Protein AF-F6U8I2-F1 (afdb_monomer_lite)

Secondary structure (DSSP, 8-state):
-------S-SS-----------STTEEEEEEEETTTEEEEEEEE-TT---------------PPEEEE---GGGSHHHHHHHHHHHHHHHHHHHHHHHTTTPPPPHHHHHHHHHHHHHHHHHHHHHHHHSPPPSSHHHHHHHHHHHHHHHHHHHHHHHHIIIII---TT-THHHHHHHHHHHH-THHHHHHHHHHT-TTS-GGGSTTHHHHHHHHHHTT-HHHHHHHHTTSGGG--

pLDDT: mean 76.57, std 18.39, range [25.69, 97.44]

Foldseek 3Di:
DDDDDDDDDPPPPPVPDDDDPVDDQWDWDWDDDPDQKIKIWTDGDPPPPDDDPDDPPPDDDTDIDIDHDPPVCPDPLNVQLVVQLVVLVVVVVVVVVVPVPDDDDLVVVLVSLVSNLVSLVVSLVVLVPPDDDPDPVVVVVSVVSNVVSLVVSLVSVLCCLVPRVDDPPPCSVVVVLVSCCVSCVVLVVLVVVLCPDPVNQSVPDPCLVVSLVVCVVSVVVVVSVVSVCSDPVNVD

InterPro domains:
  IPR011502 Nucleoporin Nup85-like [PF07575] (64-235)
  IPR011502 Nucleoporin Nup85-like [PTHR13373] (61-234)

Organism: Ciona intestinalis (NCBI:txid7719)

Radius of gyration: 29.22 Å; chains: 1; bounding box: 70×52×98 Å

Structure (mmCIF, N/CA/C/O backbone):
data_AF-F6U8I2-F1
#
_entry.id   AF-F6U8I2-F1
#
loop_
_atom_site.group_PDB
_atom_site.id
_atom_site.type_symbol
_atom_site.label_atom_id
_atom_site.label_alt_id
_atom_site.label_comp_id
_atom_site.label_asym_id
_atom_site.label_entity_id
_atom_site.label_seq_id
_atom_site.pdbx_PDB_ins_code
_atom_site.Cartn_x
_atom_site.Cartn_y
_atom_site.Cartn_z
_atom_site.occupancy
_atom_site.B_iso_or_equiv
_atom_site.auth_seq_id
_atom_site.auth_comp_id
_atom_site.auth_asym_id
_atom_site.auth_atom_id
_atom_site.pdbx_PDB_model_num
ATOM 1 N N . MET A 1 1 ? 29.821 -36.394 5.111 1.00 33.38 1 MET A N 1
ATOM 2 C CA . MET A 1 1 ? 31.076 -35.887 5.694 1.00 33.38 1 MET A CA 1
ATOM 3 C C . MET A 1 1 ? 31.131 -34.416 5.316 1.00 33.38 1 MET A C 1
ATOM 5 O O . MET A 1 1 ? 31.451 -34.143 4.174 1.00 33.38 1 MET A O 1
ATOM 9 N N . PHE A 1 2 ? 30.666 -33.574 6.252 1.00 29.47 2 PHE A N 1
ATOM 10 C CA . PHE A 1 2 ? 30.841 -32.115 6.419 1.00 29.47 2 PHE A CA 1
ATOM 11 C C . PHE A 1 2 ? 30.513 -31.188 5.218 1.00 29.47 2 PHE A C 1
ATOM 13 O O . PHE A 1 2 ? 31.157 -31.290 4.183 1.00 29.47 2 PHE A O 1
ATOM 20 N N . ASN A 1 3 ? 29.401 -30.426 5.269 1.00 25.69 3 ASN A N 1
ATOM 21 C CA . ASN A 1 3 ? 29.232 -29.073 5.883 1.00 25.69 3 ASN A CA 1
ATOM 22 C C . ASN A 1 3 ? 29.925 -27.99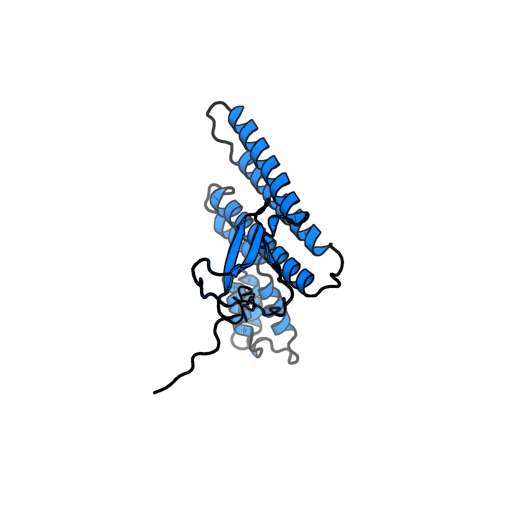2 5.017 1.00 25.69 3 ASN A C 1
ATOM 24 O O . ASN A 1 3 ? 31.088 -28.182 4.682 1.00 25.69 3 ASN A O 1
ATOM 28 N N . ASN A 1 4 ? 29.322 -26.899 4.531 1.00 29.39 4 ASN A N 1
ATOM 29 C CA . ASN A 1 4 ? 28.322 -25.922 5.021 1.00 29.39 4 ASN A CA 1
ATOM 30 C C . ASN A 1 4 ? 27.472 -25.456 3.797 1.00 29.39 4 ASN A C 1
ATOM 32 O O . ASN A 1 4 ? 28.021 -25.453 2.698 1.00 29.39 4 ASN A O 1
ATOM 36 N N . ASP A 1 5 ? 26.188 -25.076 3.790 1.00 34.56 5 ASP A N 1
ATOM 37 C CA . ASP A 1 5 ? 25.250 -24.513 4.778 1.00 34.56 5 ASP A CA 1
ATOM 38 C C . ASP A 1 5 ? 25.811 -23.321 5.559 1.00 34.56 5 ASP A C 1
ATOM 40 O O . ASP A 1 5 ? 26.120 -23.461 6.731 1.00 34.56 5 ASP A O 1
ATOM 44 N N . ASP A 1 6 ? 25.973 -22.177 4.884 1.00 37.12 6 ASP A N 1
ATOM 45 C CA . ASP A 1 6 ? 26.146 -20.846 5.498 1.00 37.12 6 ASP A CA 1
ATOM 46 C C . ASP A 1 6 ? 25.853 -19.742 4.458 1.00 37.12 6 ASP A C 1
ATOM 48 O O . ASP A 1 6 ? 26.745 -19.021 4.030 1.00 37.12 6 ASP A O 1
ATOM 52 N N . ASP A 1 7 ? 24.606 -19.636 3.986 1.00 34.72 7 ASP A N 1
ATOM 53 C CA . ASP A 1 7 ? 24.177 -18.455 3.204 1.00 34.72 7 ASP A CA 1
ATOM 54 C C . ASP A 1 7 ? 22.682 -18.128 3.380 1.00 34.72 7 ASP A C 1
ATOM 56 O O . ASP A 1 7 ? 21.999 -17.603 2.499 1.00 34.72 7 ASP A O 1
ATOM 60 N N . LEU A 1 8 ? 22.141 -18.446 4.558 1.00 31.91 8 LEU A N 1
ATOM 61 C CA . LEU A 1 8 ? 20.801 -18.038 4.962 1.00 31.91 8 LEU A CA 1
ATOM 62 C C . LEU A 1 8 ? 20.871 -17.310 6.307 1.00 31.91 8 LEU A C 1
ATOM 64 O O . LEU A 1 8 ? 21.439 -17.810 7.271 1.00 31.91 8 LEU A O 1
ATOM 68 N N . SER A 1 9 ? 20.234 -16.138 6.324 1.00 36.44 9 SER A N 1
ATOM 69 C CA . SER A 1 9 ? 19.898 -15.287 7.472 1.00 36.44 9 SER A CA 1
ATOM 70 C C . SER A 1 9 ? 21.029 -14.496 8.143 1.00 36.44 9 SER A C 1
ATOM 72 O O . SER A 1 9 ? 21.350 -14.715 9.305 1.00 36.44 9 SER A O 1
ATOM 74 N N . GLU A 1 10 ? 21.519 -13.453 7.467 1.00 35.62 10 GLU A N 1
ATOM 75 C CA . GLU A 1 10 ? 22.131 -12.284 8.133 1.00 35.62 10 GLU A CA 1
ATOM 76 C C . GLU A 1 10 ? 21.128 -11.119 8.312 1.00 35.62 10 GLU A C 1
ATOM 78 O O . GLU A 1 10 ? 21.512 -9.983 8.578 1.00 35.62 10 GLU A O 1
ATOM 83 N N . GLN A 1 11 ? 19.822 -11.393 8.168 1.00 35.31 11 GLN A N 1
ATOM 84 C CA . GLN A 1 11 ? 18.765 -10.370 8.113 1.00 35.31 11 GLN A CA 1
ATOM 85 C C . GLN A 1 11 ? 17.780 -10.390 9.296 1.00 35.31 11 GLN A C 1
ATOM 87 O O . GLN A 1 11 ? 16.929 -9.515 9.387 1.00 35.31 11 GLN A O 1
ATOM 92 N N . ASP A 1 12 ? 17.967 -11.307 10.250 1.00 34.72 12 ASP A N 1
ATOM 93 C CA . ASP A 1 12 ? 17.249 -11.353 11.534 1.00 34.72 12 ASP A CA 1
ATOM 94 C C . ASP A 1 12 ? 18.228 -11.183 12.704 1.00 34.72 12 ASP A C 1
ATOM 96 O O . ASP A 1 12 ? 18.233 -11.933 13.682 1.00 34.72 12 ASP A O 1
ATOM 100 N N . ARG A 1 13 ? 19.084 -10.157 12.638 1.00 36.62 13 ARG A N 1
ATOM 101 C CA . ARG A 1 13 ? 19.730 -9.658 13.855 1.00 36.62 13 ARG A CA 1
ATOM 102 C C . ARG A 1 13 ? 18.674 -8.945 14.696 1.00 36.62 13 ARG A C 1
ATOM 104 O O . ARG A 1 13 ? 18.613 -7.718 14.734 1.00 36.62 13 ARG A O 1
ATOM 111 N N . LEU A 1 14 ? 17.875 -9.733 15.423 1.00 39.06 14 LEU A N 1
ATOM 112 C CA . LEU A 1 14 ? 17.434 -9.329 16.753 1.00 39.06 14 LEU A CA 1
ATOM 113 C C . LEU A 1 14 ? 18.667 -8.721 17.414 1.00 39.06 14 LEU A C 1
ATOM 115 O O . LEU A 1 14 ? 19.710 -9.370 17.490 1.00 39.06 14 LEU A O 1
ATOM 119 N N . THR A 1 15 ? 18.598 -7.439 17.755 1.00 45.22 15 THR A N 1
ATOM 120 C CA . THR A 1 15 ? 19.718 -6.728 18.359 1.00 45.22 15 THR A CA 1
ATOM 121 C C . THR A 1 15 ? 19.930 -7.324 19.749 1.00 45.22 15 THR A C 1
ATOM 123 O O . THR A 1 15 ? 19.390 -6.839 20.740 1.00 45.22 15 THR A O 1
ATOM 126 N N . GLU A 1 16 ? 20.647 -8.443 19.827 1.00 46.56 16 GLU A N 1
ATOM 127 C CA . GLU A 1 16 ? 21.078 -9.036 21.080 1.00 46.56 16 GLU A CA 1
ATOM 128 C C . GLU A 1 16 ? 22.129 -8.098 21.665 1.00 46.56 16 GLU A C 1
ATOM 130 O O . GLU A 1 16 ? 23.309 -8.119 21.317 1.00 46.56 16 GLU A O 1
ATOM 135 N N . MET A 1 17 ? 21.668 -7.193 22.525 1.00 50.75 17 MET A N 1
ATOM 136 C CA . MET A 1 17 ? 22.556 -6.395 23.348 1.00 50.75 17 MET A CA 1
ATOM 137 C C . MET A 1 17 ? 23.097 -7.302 24.453 1.00 50.75 17 MET A C 1
ATOM 139 O O . MET A 1 17 ? 22.403 -7.597 25.428 1.00 50.75 17 MET A O 1
ATOM 143 N N . PHE A 1 18 ? 24.342 -7.746 24.299 1.00 52.69 18 PHE A N 1
ATOM 144 C CA . PHE A 1 18 ? 25.062 -8.438 25.361 1.00 52.69 18 PHE A CA 1
ATOM 145 C C . PHE A 1 18 ? 25.360 -7.440 26.483 1.00 52.69 18 PHE A C 1
ATOM 147 O O . PHE A 1 18 ? 26.156 -6.516 26.322 1.00 52.69 18 PHE A O 1
ATOM 154 N N . VAL A 1 19 ? 24.692 -7.612 27.623 1.00 57.56 19 VAL A N 1
ATOM 155 C CA . VAL A 1 19 ? 25.048 -6.914 28.860 1.00 57.56 19 VAL A CA 1
ATOM 156 C C . VAL A 1 19 ? 26.238 -7.657 29.454 1.00 57.56 19 VAL A C 1
ATOM 158 O O . VAL A 1 19 ? 26.102 -8.818 29.838 1.00 57.56 19 VAL A O 1
ATOM 161 N N . ASP A 1 20 ? 27.404 -7.013 29.500 1.00 52.38 20 ASP A N 1
ATOM 162 C CA . ASP A 1 20 ? 28.583 -7.599 30.134 1.00 52.38 20 ASP A CA 1
ATOM 163 C C . ASP A 1 20 ? 28.347 -7.719 31.648 1.00 52.38 20 ASP A C 1
ATOM 165 O O . ASP A 1 20 ? 28.248 -6.723 32.366 1.00 52.38 20 ASP A O 1
ATOM 169 N N . VAL A 1 21 ? 28.221 -8.956 32.131 1.00 56.81 21 VAL A N 1
ATOM 170 C CA . VAL A 1 21 ? 28.145 -9.286 33.559 1.00 56.81 21 VAL A CA 1
ATOM 171 C C . VAL A 1 21 ? 29.499 -9.867 33.964 1.00 56.81 21 VAL A C 1
ATOM 173 O O . VAL A 1 21 ? 29.623 -11.036 34.316 1.00 56.81 21 VAL A O 1
ATOM 176 N N . SER A 1 22 ? 30.550 -9.053 33.875 1.00 53.91 22 SER A N 1
ATOM 177 C CA . SER A 1 22 ? 31.943 -9.471 34.088 1.00 53.91 22 SER A CA 1
ATOM 178 C C . SER A 1 22 ? 32.311 -9.755 35.557 1.00 53.91 22 SER A C 1
ATOM 180 O O . SER A 1 22 ? 33.463 -10.070 35.864 1.00 53.91 22 SER A O 1
ATOM 182 N N . HIS A 1 23 ? 31.344 -9.722 36.481 1.00 54.38 23 HIS A N 1
ATOM 183 C CA . HIS A 1 23 ? 31.556 -10.009 37.900 1.00 54.38 23 HIS A CA 1
ATOM 184 C C . HIS A 1 23 ? 30.929 -11.347 38.324 1.00 54.38 23 HIS A C 1
ATOM 186 O O . HIS A 1 23 ? 29.715 -11.548 38.272 1.00 54.38 23 HIS A O 1
ATOM 192 N N . VAL A 1 24 ? 31.785 -12.257 38.804 1.00 49.25 24 VAL A N 1
ATOM 193 C CA . VAL A 1 24 ? 31.393 -13.511 39.465 1.00 49.25 24 VAL A CA 1
ATOM 194 C C . VAL A 1 24 ? 30.488 -13.176 40.659 1.00 49.25 24 VAL A C 1
ATOM 196 O O . VAL A 1 24 ? 30.910 -12.466 41.566 1.00 49.25 24 VAL A O 1
ATOM 199 N N . GLY A 1 25 ? 29.246 -13.674 40.656 1.00 56.78 25 GLY A N 1
ATOM 200 C CA . GLY A 1 25 ? 28.264 -13.445 41.731 1.00 56.78 25 GLY A CA 1
ATOM 201 C C . GLY A 1 25 ? 27.161 -12.422 41.425 1.00 56.78 25 GLY A C 1
ATOM 202 O O . GLY A 1 25 ? 26.303 -12.186 42.279 1.00 56.78 25 GLY A O 1
ATOM 203 N N . CYS A 1 26 ? 27.135 -11.841 40.221 1.00 65.19 26 CYS A N 1
ATOM 204 C CA . CYS A 1 26 ? 26.051 -10.965 39.776 1.00 65.19 26 CYS A CA 1
ATOM 205 C C . CYS A 1 26 ? 25.010 -11.726 38.936 1.00 65.19 26 CYS A C 1
ATOM 207 O O . CYS A 1 26 ? 25.352 -12.490 38.037 1.00 65.19 26 CYS A O 1
ATOM 209 N N . CYS A 1 27 ? 23.728 -11.494 39.214 1.00 72.38 27 CYS A N 1
ATOM 210 C CA . CYS A 1 27 ? 22.604 -11.892 38.372 1.00 72.38 27 CYS A CA 1
ATOM 211 C C . CYS A 1 27 ? 22.046 -10.682 37.617 1.00 72.38 27 CYS A C 1
ATOM 213 O O . CYS A 1 27 ? 22.141 -9.540 38.071 1.00 72.38 27 CYS A O 1
ATOM 215 N N . LEU A 1 28 ? 21.452 -10.938 36.454 1.00 80.00 28 LEU A N 1
ATOM 216 C CA . LEU A 1 28 ? 20.718 -9.925 35.709 1.00 80.00 28 LEU A CA 1
ATOM 217 C C . LEU A 1 28 ? 19.335 -9.759 36.347 1.00 80.00 28 LEU A C 1
ATOM 219 O O . LEU A 1 28 ? 18.546 -10.703 36.372 1.00 80.00 28 LEU A O 1
ATOM 223 N N . MET A 1 29 ? 19.032 -8.570 36.859 1.00 80.75 29 MET A N 1
ATOM 224 C CA . MET A 1 29 ? 17.694 -8.221 37.322 1.00 80.75 29 MET A CA 1
ATOM 225 C C . MET A 1 29 ? 17.025 -7.275 36.337 1.00 80.75 29 MET A C 1
ATOM 227 O O . MET A 1 29 ? 17.672 -6.461 35.677 1.00 80.75 29 MET A O 1
ATOM 231 N N . ALA A 1 30 ? 15.702 -7.379 36.256 1.00 84.94 30 ALA A N 1
ATOM 232 C CA . ALA A 1 30 ? 14.904 -6.512 35.416 1.00 84.94 30 ALA A CA 1
ATOM 233 C C . ALA A 1 30 ? 13.685 -5.987 36.173 1.00 84.94 30 ALA A C 1
ATOM 235 O O . ALA A 1 30 ? 13.057 -6.703 36.955 1.00 84.94 30 ALA A O 1
ATOM 236 N N . LYS A 1 31 ? 13.331 -4.727 35.920 1.00 86.06 31 LYS A N 1
ATOM 237 C CA . LYS A 1 31 ? 12.138 -4.091 36.476 1.00 86.06 31 LYS A CA 1
ATOM 238 C C . LYS A 1 31 ? 11.380 -3.349 35.387 1.00 86.06 31 LYS A C 1
ATOM 240 O O . LYS A 1 31 ? 11.936 -2.506 34.686 1.00 86.06 31 LYS A O 1
ATOM 245 N N . TRP A 1 32 ? 10.085 -3.630 35.287 1.00 83.19 32 TRP A N 1
ATOM 246 C CA . TRP A 1 32 ? 9.189 -2.877 34.417 1.00 83.19 32 TRP A CA 1
ATOM 247 C C . TRP A 1 32 ? 9.124 -1.412 34.849 1.00 83.19 32 TRP A C 1
ATOM 249 O O . TRP A 1 32 ? 8.925 -1.100 36.028 1.00 83.19 32 TRP A O 1
ATOM 259 N N . ARG A 1 33 ? 9.264 -0.512 33.877 1.00 76.94 33 ARG A N 1
ATOM 260 C CA . ARG A 1 33 ? 8.952 0.909 34.024 1.00 76.94 33 ARG A CA 1
ATOM 261 C C . ARG A 1 33 ? 7.641 1.237 33.317 1.00 76.94 33 ARG A C 1
ATOM 263 O O . ARG A 1 33 ? 7.063 0.439 32.583 1.00 76.94 33 ARG A O 1
ATOM 270 N N . THR A 1 34 ? 7.170 2.452 33.552 1.00 73.12 34 THR A N 1
ATOM 271 C CA . THR A 1 34 ? 6.050 3.042 32.823 1.00 73.12 34 THR A CA 1
ATOM 272 C C . THR A 1 34 ? 6.354 3.113 31.322 1.00 73.12 34 THR A C 1
ATOM 274 O O . THR A 1 34 ? 7.398 3.638 30.946 1.00 73.12 34 THR A O 1
ATOM 277 N N . GLY A 1 35 ? 5.424 2.652 30.477 1.00 66.31 35 GLY A N 1
ATOM 278 C CA . GLY A 1 35 ? 5.464 2.881 29.026 1.00 66.31 35 GLY A CA 1
ATOM 279 C C . GLY A 1 35 ? 6.276 1.870 28.215 1.00 66.31 35 GLY A C 1
ATOM 280 O O . GLY A 1 35 ? 7.152 2.285 27.471 1.00 66.31 35 GLY A O 1
ATOM 281 N N . CYS A 1 36 ? 5.978 0.568 28.326 1.00 67.94 36 CYS A N 1
ATOM 282 C CA . CYS A 1 36 ? 6.637 -0.506 27.554 1.00 67.94 36 CYS A CA 1
ATOM 283 C C . CYS A 1 36 ? 8.177 -0.457 27.635 1.00 67.94 36 CYS A C 1
ATOM 285 O O . CYS A 1 36 ? 8.875 -0.686 26.649 1.00 67.94 36 CYS A O 1
ATOM 287 N N . GLN A 1 37 ? 8.704 -0.143 28.820 1.00 78.31 37 GLN A N 1
ATOM 288 C CA . GLN A 1 37 ? 10.138 -0.063 29.095 1.00 78.31 37 GLN A CA 1
ATOM 289 C C . GLN A 1 37 ? 10.515 -1.086 30.162 1.00 78.31 37 GLN A C 1
ATOM 291 O O . GLN A 1 37 ? 9.807 -1.252 31.162 1.00 78.31 37 GLN A O 1
ATOM 296 N N . LEU A 1 38 ? 11.641 -1.754 29.953 1.00 85.00 38 LEU A N 1
ATOM 297 C CA . LEU A 1 38 ? 12.230 -2.715 30.865 1.00 85.00 38 LEU A CA 1
ATOM 298 C C . LEU A 1 38 ? 13.617 -2.214 31.261 1.00 85.00 38 LEU A C 1
ATOM 300 O O . LEU A 1 38 ? 14.520 -2.103 30.442 1.00 85.00 38 LEU A O 1
ATOM 304 N N . MET A 1 39 ? 13.790 -1.905 32.537 1.00 83.88 39 MET A N 1
ATOM 305 C CA . MET A 1 39 ? 15.088 -1.527 33.074 1.00 83.88 39 MET A CA 1
ATOM 306 C C . MET A 1 39 ? 15.844 -2.793 33.456 1.00 83.88 39 MET A C 1
ATOM 308 O O . MET A 1 39 ? 15.308 -3.597 34.216 1.00 83.88 39 MET A O 1
ATOM 312 N N . VAL A 1 40 ? 17.067 -2.952 32.961 1.00 85.69 40 VAL A N 1
ATOM 313 C CA . VAL A 1 40 ? 17.927 -4.112 33.211 1.00 85.69 40 VAL A CA 1
ATOM 314 C C . VAL A 1 40 ? 19.190 -3.648 33.935 1.00 85.69 40 VAL A C 1
ATOM 316 O O . VAL A 1 40 ? 19.822 -2.674 33.524 1.00 85.69 40 VAL A O 1
ATOM 319 N N . TYR A 1 41 ? 19.535 -4.312 35.037 1.00 81.12 41 TYR A N 1
ATOM 320 C CA . TYR A 1 41 ? 20.685 -3.963 35.872 1.00 81.12 41 TYR A CA 1
ATOM 321 C C . TYR A 1 41 ? 21.320 -5.208 36.511 1.00 81.12 41 TYR A C 1
ATOM 323 O O . TYR A 1 41 ? 20.616 -6.180 36.801 1.00 81.12 41 TYR A O 1
ATOM 331 N N . PRO A 1 42 ? 22.640 -5.200 36.759 1.00 77.88 42 PRO A N 1
ATOM 332 C CA . PRO A 1 42 ? 23.291 -6.251 37.528 1.00 77.88 42 PRO A CA 1
ATOM 333 C C . PRO A 1 42 ? 22.940 -6.117 39.018 1.00 77.88 42 PRO A C 1
ATOM 335 O O . PRO A 1 42 ? 22.974 -5.020 39.577 1.00 77.88 42 PRO A O 1
ATOM 338 N N . ALA A 1 43 ? 22.623 -7.228 39.677 1.00 72.25 43 ALA A N 1
ATOM 339 C CA . ALA A 1 43 ? 22.392 -7.293 41.118 1.00 72.25 43 ALA A CA 1
ATOM 340 C C . ALA A 1 43 ? 23.147 -8.473 41.738 1.00 72.25 43 ALA A C 1
ATOM 342 O O . ALA A 1 43 ? 23.313 -9.513 41.104 1.00 72.25 43 ALA A O 1
ATOM 343 N N . ALA A 1 44 ? 23.601 -8.330 42.982 1.00 66.94 44 ALA A N 1
ATOM 344 C CA . ALA A 1 44 ? 24.213 -9.437 43.710 1.00 66.94 44 ALA A CA 1
ATOM 345 C C . ALA A 1 44 ? 23.181 -10.550 43.964 1.00 66.94 44 ALA A C 1
ATOM 347 O O . ALA A 1 44 ? 22.013 -10.272 44.240 1.00 66.94 44 ALA A O 1
ATOM 348 N N . ILE A 1 45 ? 23.605 -11.809 43.849 1.00 62.12 45 ILE A N 1
ATOM 349 C CA . ILE A 1 45 ? 22.764 -12.959 44.195 1.00 62.12 45 ILE A CA 1
ATOM 350 C C . ILE A 1 45 ? 22.658 -13.027 45.724 1.00 62.12 45 ILE A C 1
ATOM 352 O O . ILE A 1 45 ? 23.637 -13.351 46.400 1.00 62.12 45 ILE A O 1
ATOM 356 N N . ASP A 1 46 ? 21.473 -12.741 46.269 1.00 55.94 46 ASP A N 1
ATOM 357 C CA . ASP A 1 46 ? 21.175 -12.950 47.690 1.00 55.94 46 ASP A CA 1
ATOM 358 C C . ASP A 1 46 ? 21.267 -14.451 48.007 1.00 55.94 46 ASP A C 1
ATOM 360 O O . ASP A 1 46 ? 20.373 -15.238 47.693 1.00 55.94 46 ASP A O 1
ATOM 364 N N . GLY A 1 47 ? 22.401 -14.855 48.583 1.00 51.28 47 GLY A N 1
ATOM 365 C CA . GLY A 1 47 ? 22.705 -16.251 48.903 1.00 51.28 47 GLY A CA 1
ATOM 366 C C . GLY A 1 47 ? 24.193 -16.578 49.053 1.00 51.28 47 GLY A C 1
ATOM 367 O O . GLY A 1 47 ? 24.513 -17.601 49.650 1.00 51.28 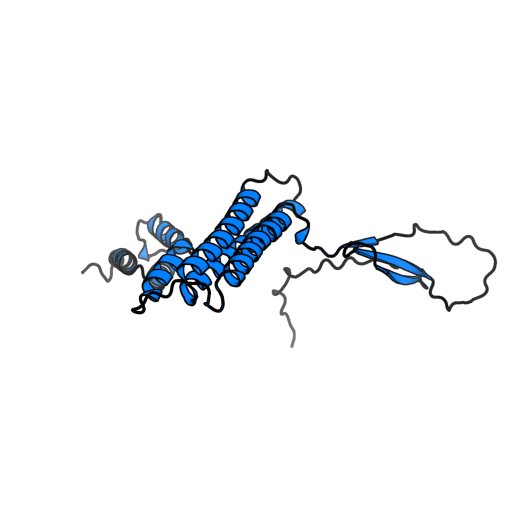47 GLY A O 1
ATOM 368 N N . VAL A 1 48 ? 25.112 -15.717 48.596 1.00 48.56 48 VAL A N 1
ATOM 369 C CA . VAL A 1 48 ? 26.548 -15.845 48.917 1.00 48.56 48 VAL A CA 1
ATOM 370 C C . VAL A 1 48 ? 26.853 -15.010 50.160 1.00 48.56 48 VAL A C 1
ATOM 372 O O . VAL A 1 48 ? 27.452 -13.940 50.103 1.00 48.56 48 VAL A O 1
ATOM 375 N N . THR A 1 49 ? 26.397 -15.490 51.316 1.00 44.31 49 THR A N 1
ATOM 376 C CA . THR A 1 49 ? 26.993 -15.100 52.595 1.00 44.31 49 THR A CA 1
ATOM 377 C C . THR A 1 49 ? 28.297 -15.866 52.753 1.00 44.31 49 THR A C 1
ATOM 379 O O . THR A 1 49 ? 28.319 -16.890 53.428 1.00 44.31 49 THR A O 1
ATOM 382 N N . ASP A 1 50 ? 29.376 -15.371 52.155 1.00 39.16 50 ASP A N 1
ATOM 383 C CA . ASP A 1 50 ? 30.698 -15.652 52.699 1.00 39.16 50 ASP A CA 1
ATOM 384 C C . ASP A 1 50 ? 31.206 -14.390 53.382 1.00 39.16 50 ASP A C 1
ATOM 386 O O . ASP A 1 50 ? 31.454 -13.342 52.789 1.00 39.16 50 ASP A O 1
ATOM 390 N N . THR A 1 51 ? 31.291 -14.514 54.700 1.00 44.47 51 THR A N 1
ATOM 391 C CA . THR A 1 51 ? 31.991 -13.622 55.607 1.00 44.47 51 THR A CA 1
ATOM 392 C C . THR A 1 51 ? 33.396 -13.329 55.092 1.00 44.47 51 THR A C 1
ATOM 394 O O . THR A 1 51 ? 34.307 -14.123 55.313 1.00 44.47 51 THR A O 1
ATOM 397 N N . VAL A 1 52 ? 33.603 -12.163 54.486 1.00 40.12 52 VAL A N 1
ATOM 398 C CA . VAL A 1 52 ? 34.926 -11.540 54.405 1.00 40.12 52 VAL A CA 1
ATOM 399 C C . VAL A 1 52 ? 34.789 -10.070 54.778 1.00 40.12 52 VAL A C 1
ATOM 401 O O . VAL A 1 52 ? 34.193 -9.257 54.076 1.00 40.12 52 VAL A O 1
ATOM 404 N N . GLN A 1 53 ? 35.321 -9.762 55.957 1.00 39.50 53 GLN A N 1
ATOM 405 C CA . GLN A 1 53 ? 35.600 -8.414 56.424 1.00 39.50 53 GLN A CA 1
ATOM 406 C C . GLN A 1 53 ? 36.604 -7.733 55.487 1.00 39.50 53 GLN A C 1
ATOM 408 O O . GLN A 1 53 ? 37.588 -8.346 55.092 1.00 39.50 53 GLN A O 1
ATOM 413 N N . GLY A 1 54 ? 36.402 -6.436 55.252 1.00 40.00 54 GLY A N 1
ATOM 414 C CA . GLY A 1 54 ? 37.486 -5.496 54.968 1.00 40.00 54 GLY A CA 1
ATOM 415 C C . GLY A 1 54 ? 38.190 -5.672 53.625 1.00 40.00 54 GLY A C 1
ATOM 416 O O . GLY A 1 54 ? 39.312 -6.160 53.560 1.00 40.00 54 GLY A O 1
ATOM 417 N N . GLY A 1 55 ? 37.577 -5.158 52.567 1.00 32.50 55 GLY A N 1
ATOM 418 C CA . GLY A 1 55 ? 38.263 -4.842 51.322 1.00 32.50 55 GLY A CA 1
ATOM 419 C C . GLY A 1 55 ? 37.370 -3.927 50.509 1.00 32.50 55 GLY A C 1
ATOM 420 O O . GLY A 1 55 ? 36.232 -4.289 50.231 1.00 32.50 55 GLY A O 1
ATOM 421 N N . GLU A 1 56 ? 37.850 -2.729 50.186 1.00 42.12 56 GLU A N 1
ATOM 422 C CA . GLU A 1 56 ? 37.213 -1.832 49.224 1.00 42.12 56 GLU A CA 1
ATOM 423 C C . GLU A 1 56 ? 37.066 -2.593 47.901 1.00 42.12 56 GLU A C 1
ATOM 425 O O . GLU A 1 56 ? 38.002 -2.697 47.108 1.00 42.12 56 GLU A O 1
ATOM 430 N N . SER A 1 57 ? 35.901 -3.205 47.682 1.00 44.78 57 SER A N 1
ATOM 431 C CA . SER A 1 57 ? 35.554 -3.769 46.390 1.00 44.78 57 SER A CA 1
ATOM 432 C C . SER A 1 57 ? 35.471 -2.589 45.437 1.00 44.78 57 SER A C 1
ATOM 434 O O . SER A 1 57 ? 34.539 -1.791 45.543 1.00 44.78 57 SER A O 1
ATOM 436 N N . ASN A 1 58 ? 36.484 -2.457 44.578 1.00 42.97 58 ASN A N 1
ATOM 437 C CA . ASN A 1 58 ? 36.536 -1.540 43.445 1.00 42.97 58 ASN A CA 1
ATOM 438 C C . ASN A 1 58 ? 35.170 -1.544 42.748 1.00 42.97 58 ASN A C 1
ATOM 440 O O . ASN A 1 58 ? 34.857 -2.443 41.967 1.00 42.97 58 ASN A O 1
ATOM 444 N N . GLY A 1 59 ? 34.333 -0.571 43.109 1.00 48.75 59 GLY A N 1
ATOM 445 C CA . GLY A 1 59 ? 32.981 -0.424 42.605 1.00 48.75 59 GLY A CA 1
ATOM 446 C C . GLY A 1 59 ? 33.072 0.078 41.182 1.00 48.75 59 GLY A C 1
ATOM 447 O O . GLY A 1 59 ? 33.076 1.286 40.949 1.00 48.75 59 GLY A O 1
ATOM 448 N N . GLY A 1 60 ? 33.197 -0.854 40.238 1.00 53.53 60 GLY A N 1
ATOM 449 C CA . GLY A 1 60 ? 32.994 -0.555 38.832 1.00 53.53 60 GLY A CA 1
ATOM 450 C C . GLY A 1 60 ? 31.634 0.131 38.640 1.00 53.53 60 GLY A C 1
ATOM 451 O O . GLY A 1 60 ? 30.713 -0.081 39.437 1.00 53.53 60 GLY A O 1
ATOM 452 N N . PRO A 1 61 ? 31.493 0.998 37.628 1.00 58.16 61 PRO A N 1
ATOM 453 C CA . PRO A 1 61 ? 30.235 1.686 37.370 1.00 58.16 61 PRO A CA 1
ATOM 454 C C . PRO A 1 61 ? 29.089 0.676 37.205 1.00 58.16 61 PRO A C 1
ATOM 456 O O . PRO A 1 61 ? 29.163 -0.237 36.388 1.00 58.16 61 PRO A O 1
ATOM 459 N N . ILE A 1 62 ? 28.015 0.846 37.982 1.00 66.56 62 ILE A N 1
ATOM 460 C CA . ILE A 1 62 ? 26.773 0.089 37.790 1.00 66.56 62 ILE A CA 1
ATOM 461 C C . ILE A 1 62 ? 26.127 0.613 36.507 1.00 66.56 62 ILE A C 1
ATOM 463 O O . ILE A 1 62 ? 25.598 1.727 36.480 1.00 66.56 62 ILE A O 1
ATOM 467 N N . TYR A 1 63 ? 26.183 -0.181 35.440 1.00 69.56 63 TYR A N 1
ATOM 468 C CA . TYR A 1 63 ? 25.524 0.150 34.183 1.00 69.56 63 TYR A CA 1
ATOM 469 C C . TYR A 1 63 ? 24.028 -0.139 34.283 1.00 69.56 63 TYR A C 1
ATOM 471 O O . TYR A 1 63 ? 23.597 -1.255 34.577 1.00 69.56 63 TYR A O 1
ATOM 479 N N . LEU A 1 64 ? 23.236 0.905 34.055 1.00 76.38 64 LEU A N 1
ATOM 480 C CA . LEU A 1 64 ? 21.789 0.828 33.986 1.00 76.38 64 LEU A CA 1
ATOM 481 C C . LEU A 1 64 ? 21.367 0.833 32.522 1.00 76.38 64 LEU A C 1
ATOM 483 O O . LEU A 1 64 ? 21.574 1.828 31.828 1.00 76.38 64 LEU A O 1
ATOM 487 N N . HIS A 1 65 ? 20.746 -0.251 32.070 1.00 78.06 65 HIS A N 1
ATOM 488 C CA . HIS A 1 65 ? 20.264 -0.358 30.701 1.00 78.06 65 HIS A CA 1
ATOM 489 C C . HIS A 1 65 ? 18.754 -0.125 30.652 1.00 78.06 65 HIS A C 1
ATOM 491 O O . HIS A 1 65 ? 17.986 -0.776 31.362 1.00 78.06 65 HIS A O 1
ATOM 497 N N . ASP A 1 66 ? 18.323 0.816 29.812 1.00 76.25 66 ASP A N 1
ATOM 498 C CA . ASP A 1 66 ? 16.909 1.047 29.517 1.00 76.25 66 ASP A CA 1
ATOM 499 C C . ASP A 1 66 ? 16.557 0.312 28.221 1.00 76.25 66 ASP A C 1
ATOM 501 O O . ASP A 1 66 ? 16.886 0.766 27.125 1.00 76.25 66 ASP A O 1
ATOM 505 N N . VAL A 1 67 ? 15.932 -0.857 28.350 1.00 79.00 67 VAL A N 1
ATOM 506 C CA . VAL A 1 67 ? 15.479 -1.659 27.215 1.00 79.00 67 VAL A CA 1
ATOM 507 C C . VAL A 1 67 ? 14.076 -1.204 26.855 1.00 79.00 67 VAL A C 1
ATOM 509 O O . VAL A 1 67 ? 13.115 -1.397 27.602 1.00 79.00 67 VAL A O 1
ATOM 512 N N . LYS A 1 68 ? 13.944 -0.590 25.685 1.00 71.88 68 LYS A N 1
ATOM 513 C CA . LYS A 1 68 ? 12.648 -0.187 25.146 1.00 71.88 68 LYS A CA 1
ATOM 514 C C . LYS A 1 68 ? 12.245 -1.197 24.096 1.00 71.88 68 LYS A C 1
ATOM 516 O O . LYS A 1 68 ? 13.044 -1.527 23.224 1.00 71.88 68 LYS A O 1
ATOM 521 N N . TRP A 1 69 ? 11.000 -1.659 24.158 1.00 70.31 69 TRP A N 1
ATOM 522 C CA . TRP A 1 69 ? 10.427 -2.317 22.994 1.00 70.31 69 TRP A CA 1
ATOM 523 C C . TRP A 1 69 ? 10.492 -1.311 21.850 1.00 70.31 69 TRP A C 1
ATOM 525 O O . TRP A 1 69 ? 9.998 -0.190 22.004 1.00 70.31 69 TRP A O 1
ATOM 535 N N . ASN A 1 70 ? 11.132 -1.683 20.741 1.00 64.12 70 ASN A N 1
ATOM 536 C CA . ASN A 1 70 ? 11.127 -0.864 19.536 1.00 64.12 70 ASN A CA 1
ATOM 537 C C . ASN A 1 70 ? 9.723 -0.935 18.918 1.00 64.12 70 ASN A C 1
ATOM 539 O O . ASN A 1 70 ? 9.454 -1.656 17.963 1.00 64.12 70 ASN A O 1
ATOM 543 N N . LEU A 1 71 ? 8.778 -0.271 19.580 1.00 59.09 71 LEU A N 1
ATOM 544 C CA . LEU A 1 71 ? 7.423 -0.081 19.114 1.00 59.09 71 LEU A CA 1
ATOM 545 C C . LEU A 1 71 ? 7.467 1.158 18.233 1.00 59.09 71 LEU A C 1
ATOM 547 O O . LEU A 1 71 ? 7.365 2.290 18.707 1.00 59.09 71 LEU A O 1
ATOM 551 N N . ASP A 1 72 ? 7.566 0.916 16.935 1.00 61.50 72 ASP A N 1
ATOM 552 C CA . ASP A 1 72 ? 7.469 1.897 15.848 1.00 61.50 72 ASP A CA 1
ATOM 553 C C . ASP A 1 72 ? 6.176 2.763 15.901 1.00 61.50 72 ASP A C 1
ATOM 555 O O . ASP A 1 72 ? 5.971 3.732 15.174 1.00 61.50 72 ASP A O 1
ATOM 559 N N . MET A 1 73 ? 5.272 2.477 16.841 1.00 61.88 73 MET A N 1
ATOM 560 C CA . MET A 1 73 ? 4.083 3.280 17.129 1.00 61.88 73 MET A CA 1
ATOM 561 C C . MET A 1 73 ? 4.365 4.656 17.750 1.00 61.88 73 MET A C 1
ATOM 563 O O . MET A 1 73 ? 3.431 5.439 17.923 1.00 61.88 73 MET A O 1
ATOM 567 N N . HIS A 1 74 ? 5.610 4.984 18.101 1.00 66.25 74 HIS A N 1
ATOM 568 C CA . HIS A 1 74 ? 5.942 6.283 18.696 1.00 66.25 74 HIS A CA 1
ATOM 569 C C . HIS A 1 74 ? 6.309 7.371 17.680 1.00 66.25 74 HIS A C 1
ATOM 571 O O . HIS A 1 74 ? 6.335 8.555 18.048 1.00 66.25 74 HIS A O 1
ATOM 577 N N . THR A 1 75 ? 6.512 7.025 16.405 1.00 81.62 75 THR A N 1
ATOM 578 C CA . THR A 1 75 ? 6.757 8.036 15.371 1.00 81.62 75 THR A CA 1
ATOM 579 C C . THR A 1 75 ? 5.510 8.907 15.163 1.00 81.62 75 THR A C 1
ATOM 581 O O . THR A 1 75 ? 4.375 8.475 15.410 1.00 81.62 75 THR A O 1
ATOM 584 N N . PRO A 1 76 ? 5.674 10.187 14.781 1.00 86.81 76 PRO A N 1
ATOM 585 C CA . PRO A 1 76 ? 4.533 11.060 14.511 1.00 86.81 76 PRO A CA 1
ATOM 586 C C . PRO A 1 76 ? 3.628 10.492 13.408 1.00 86.81 76 PRO A C 1
ATOM 588 O O . PRO A 1 76 ? 2.406 10.555 13.544 1.00 86.81 76 PRO A O 1
ATOM 591 N N . VAL A 1 77 ? 4.213 9.865 12.381 1.00 90.31 77 VAL A N 1
ATOM 592 C CA . VAL A 1 77 ? 3.466 9.286 11.259 1.00 90.31 77 VAL A CA 1
ATOM 593 C C . VAL A 1 77 ? 2.666 8.055 11.691 1.00 90.31 77 VAL A C 1
ATOM 595 O O . VAL A 1 77 ? 1.475 7.984 11.394 1.00 90.31 77 VAL A O 1
ATOM 598 N N . SER A 1 78 ? 3.256 7.128 12.456 1.00 88.75 78 SER A N 1
ATOM 599 C CA . SER A 1 78 ? 2.536 5.957 12.981 1.00 88.75 78 SER A CA 1
ATOM 600 C C . SER A 1 78 ? 1.382 6.359 13.901 1.00 88.75 78 SER A C 1
ATOM 602 O O . SER A 1 78 ? 0.278 5.822 13.797 1.00 88.75 78 SER A O 1
ATOM 604 N N . ARG A 1 79 ? 1.580 7.369 14.761 1.00 90.81 79 ARG A N 1
ATOM 605 C CA . ARG A 1 79 ? 0.498 7.905 15.607 1.00 90.81 79 ARG A CA 1
ATOM 606 C C . ARG A 1 79 ? -0.617 8.540 14.786 1.00 90.81 79 ARG A C 1
ATOM 608 O O . ARG A 1 79 ? -1.788 8.326 15.093 1.00 90.81 79 ARG A O 1
ATOM 615 N N . LYS A 1 80 ? -0.268 9.310 13.753 1.00 92.88 80 LYS A N 1
ATOM 616 C CA . LYS A 1 80 ? -1.240 9.901 12.829 1.00 92.88 80 LYS A CA 1
ATOM 617 C C . LYS A 1 80 ? -2.057 8.817 12.132 1.00 92.88 80 LYS A C 1
ATOM 619 O O . LYS A 1 80 ? -3.282 8.887 12.179 1.00 92.88 80 LYS A O 1
ATOM 624 N N . LEU A 1 81 ? -1.402 7.787 11.590 1.00 94.38 81 LEU A N 1
ATOM 625 C CA . LEU A 1 81 ? -2.064 6.650 10.947 1.00 94.38 81 LEU A CA 1
ATOM 626 C C . LEU A 1 81 ? -3.098 6.008 11.877 1.00 94.38 81 LEU A C 1
ATOM 628 O O . LEU A 1 81 ? -4.249 5.834 11.479 1.00 94.38 81 LEU A O 1
ATOM 632 N N . VAL A 1 82 ? -2.711 5.689 13.117 1.00 93.75 82 VAL A N 1
ATOM 633 C CA . VAL A 1 82 ? -3.608 5.069 14.107 1.00 93.75 82 VAL A CA 1
ATOM 634 C C . VAL A 1 82 ? -4.774 5.989 14.453 1.00 93.75 82 VAL A C 1
ATOM 636 O O . VAL A 1 82 ? -5.922 5.549 14.434 1.00 93.75 82 VAL A O 1
ATOM 639 N N . ASN A 1 83 ? -4.499 7.262 14.737 1.00 94.75 83 ASN A N 1
ATOM 640 C CA . ASN A 1 83 ? -5.526 8.220 15.133 1.00 94.75 83 ASN A CA 1
ATOM 641 C C . ASN A 1 83 ? -6.532 8.468 14.004 1.00 94.75 83 ASN A C 1
ATOM 643 O O . ASN A 1 83 ? -7.735 8.378 14.231 1.00 94.75 83 ASN A O 1
ATOM 647 N N . GLU A 1 84 ? -6.070 8.730 12.781 1.00 96.69 84 GLU A N 1
ATOM 648 C CA . GLU A 1 84 ? -6.961 8.945 11.637 1.00 96.69 84 GLU A CA 1
ATOM 649 C C . GLU A 1 84 ? -7.748 7.670 11.297 1.00 96.69 84 GLU A C 1
ATOM 651 O O . GLU A 1 84 ? -8.959 7.730 11.080 1.00 96.69 84 GLU A O 1
ATOM 656 N N . SER A 1 85 ? -7.107 6.498 11.349 1.00 95.62 85 SER A N 1
ATOM 657 C CA . SER A 1 85 ? -7.772 5.202 11.145 1.00 95.62 85 SER A CA 1
ATOM 658 C C . SER A 1 85 ? -8.849 4.928 12.199 1.00 95.62 85 SER A C 1
ATOM 660 O O . SER A 1 85 ? -9.928 4.415 11.884 1.00 95.62 85 SER A O 1
ATOM 662 N N . TYR A 1 86 ? -8.583 5.297 13.453 1.00 96.12 86 TYR A N 1
ATOM 663 C CA . TYR A 1 86 ? -9.555 5.218 14.535 1.00 96.12 86 TYR A CA 1
ATOM 664 C C . TYR A 1 86 ? -10.756 6.136 14.281 1.00 96.12 86 TYR A C 1
ATOM 666 O O . TYR A 1 86 ? -11.892 5.711 14.477 1.00 96.12 86 TYR A O 1
ATOM 674 N N . LEU A 1 87 ? -10.541 7.358 13.784 1.00 96.75 87 LEU A N 1
ATOM 675 C CA . LEU A 1 87 ? -11.640 8.273 13.455 1.00 96.75 87 LEU A CA 1
ATOM 676 C C . LEU A 1 87 ? -12.537 7.720 12.339 1.00 96.75 87 LEU A C 1
ATOM 678 O O . LEU A 1 87 ? -13.762 7.818 12.429 1.00 96.75 87 LEU A O 1
ATOM 682 N N . VAL A 1 88 ? -11.951 7.082 11.319 1.00 96.56 88 VAL A N 1
ATOM 683 C CA . VAL A 1 88 ? -12.720 6.386 10.273 1.00 96.56 88 VAL A CA 1
ATOM 684 C C . VAL A 1 88 ? -13.556 5.256 10.881 1.00 96.56 88 VAL A C 1
ATOM 686 O O . VAL A 1 88 ? -14.741 5.133 10.567 1.00 96.56 88 VAL A O 1
ATOM 689 N N . PHE A 1 89 ? -12.972 4.475 11.794 1.00 95.56 89 PHE A N 1
ATOM 690 C CA . PHE A 1 89 ? -13.672 3.387 12.477 1.00 95.56 89 PHE A CA 1
ATOM 691 C C . PHE A 1 89 ? -14.829 3.898 13.342 1.00 95.56 89 PHE A C 1
ATOM 693 O O . PHE A 1 89 ? -15.942 3.386 13.241 1.00 95.56 89 PHE A O 1
ATOM 700 N N . ALA A 1 90 ? -14.583 4.912 14.171 1.00 95.56 90 ALA A N 1
ATOM 701 C CA . ALA A 1 90 ? -15.592 5.503 15.043 1.00 95.56 90 ALA A CA 1
ATOM 702 C C . ALA A 1 90 ? -16.772 6.050 14.226 1.00 95.56 90 ALA A C 1
ATOM 704 O O . ALA A 1 90 ? -17.920 5.703 14.497 1.00 95.56 90 ALA A O 1
ATOM 705 N N . SER A 1 91 ? -16.486 6.785 13.144 1.00 92.94 91 SER A N 1
ATOM 706 C CA . SER A 1 91 ? -17.512 7.280 12.219 1.00 92.94 91 SER A CA 1
ATOM 707 C C . SER A 1 91 ? -18.328 6.146 11.584 1.00 92.94 91 SER A C 1
ATOM 709 O O . SER A 1 91 ? -19.546 6.257 11.428 1.00 92.94 91 SER A O 1
ATOM 711 N N . MET A 1 92 ? -17.682 5.025 11.248 1.00 91.75 92 MET A N 1
ATOM 712 C CA . MET A 1 92 ? -18.367 3.834 10.745 1.00 91.75 92 MET A CA 1
ATOM 713 C C . MET A 1 92 ? -19.291 3.206 11.801 1.00 91.75 92 MET A C 1
ATOM 715 O O . MET A 1 92 ? -20.412 2.816 11.470 1.00 91.75 92 MET A O 1
ATOM 719 N N . GLN A 1 93 ? -18.857 3.119 13.063 1.00 91.31 93 GLN A N 1
ATOM 720 C CA . GLN A 1 93 ? -19.675 2.571 14.153 1.00 91.31 93 GLN A CA 1
ATOM 721 C C . GLN A 1 93 ? -20.889 3.450 14.466 1.00 91.31 93 GLN A C 1
ATOM 723 O O . GLN A 1 93 ? -21.988 2.927 14.640 1.00 91.31 93 GLN A O 1
ATOM 728 N N . GLU A 1 94 ? -20.721 4.772 14.472 1.00 90.19 94 GLU A N 1
ATOM 729 C CA . GLU A 1 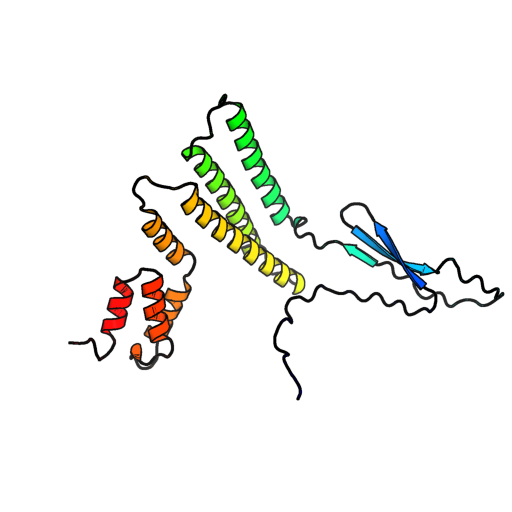94 ? -21.827 5.719 14.653 1.00 90.19 94 GLU A CA 1
ATOM 730 C C . GLU A 1 94 ? -22.885 5.559 13.555 1.00 90.19 94 GLU A C 1
ATOM 732 O O . GLU A 1 94 ? -24.078 5.456 13.841 1.00 90.19 94 GLU A O 1
ATOM 737 N N . GLN A 1 95 ? -22.459 5.448 12.292 1.00 87.00 95 GLN A N 1
ATOM 738 C CA . GLN A 1 95 ? -23.384 5.217 11.179 1.00 87.00 95 GLN A CA 1
ATOM 739 C C . GLN A 1 95 ? -24.107 3.874 11.283 1.00 87.00 95 GLN A C 1
ATOM 741 O O . GLN A 1 95 ? -25.294 3.798 10.966 1.00 87.00 95 GLN A O 1
ATOM 746 N N . LYS A 1 96 ? -23.418 2.824 11.742 1.00 86.12 96 LYS A N 1
ATOM 747 C CA . LYS A 1 96 ? -24.034 1.516 11.987 1.00 86.12 96 LYS A CA 1
ATOM 748 C C . LYS A 1 96 ? -25.097 1.598 13.085 1.00 86.12 96 LYS A C 1
ATOM 750 O O . LYS A 1 96 ? -26.169 1.024 12.923 1.00 86.12 96 LYS A O 1
ATOM 755 N N . ALA A 1 97 ? -24.824 2.322 14.170 1.00 85.56 97 ALA A N 1
ATOM 756 C CA . ALA A 1 97 ? -25.772 2.506 15.268 1.00 85.56 97 ALA A CA 1
ATOM 757 C C . ALA A 1 97 ? -27.037 3.267 14.831 1.00 85.56 97 ALA A C 1
ATOM 759 O O . ALA A 1 97 ? -28.131 2.945 15.282 1.00 85.56 97 ALA A O 1
ATOM 760 N N . MET A 1 98 ? -26.909 4.230 13.910 1.00 82.75 98 MET A N 1
ATOM 761 C CA . MET A 1 98 ? -28.046 4.989 13.367 1.00 82.75 98 MET A CA 1
ATOM 762 C C . MET A 1 98 ? -28.934 4.201 12.389 1.00 82.75 98 MET A C 1
ATOM 764 O O . MET A 1 98 ? -30.043 4.639 12.097 1.00 82.75 98 MET A O 1
ATOM 768 N N . GLN A 1 99 ? -28.462 3.078 11.837 1.00 77.56 99 GLN A N 1
ATOM 769 C CA . GLN A 1 99 ? -29.143 2.358 10.751 1.00 77.56 99 GLN A CA 1
ATOM 770 C C . GLN A 1 99 ? -30.086 1.223 11.200 1.00 77.56 99 GLN A C 1
ATOM 772 O O . GLN A 1 99 ? -30.536 0.483 10.328 1.00 77.56 99 GLN A O 1
ATOM 777 N N . GLU A 1 100 ? -30.405 1.101 12.500 1.00 61.12 100 GLU A N 1
ATOM 778 C CA . GLU A 1 100 ? -31.355 0.126 13.095 1.00 61.12 100 GLU A CA 1
ATOM 779 C C . GLU A 1 100 ? -31.416 -1.223 12.340 1.00 61.12 100 GLU A C 1
ATOM 781 O O . GLU A 1 100 ? -32.285 -1.466 11.500 1.00 61.12 100 GLU A O 1
ATOM 786 N N . ASP A 1 101 ? -30.449 -2.101 12.635 1.00 60.88 101 ASP A N 1
ATOM 787 C CA . ASP A 1 101 ? -30.317 -3.483 12.131 1.00 60.88 101 ASP A CA 1
ATOM 788 C C . ASP A 1 101 ? -30.018 -3.677 10.632 1.00 60.88 101 ASP A C 1
ATOM 790 O O . ASP A 1 101 ? -29.800 -4.807 10.181 1.00 60.88 101 ASP A O 1
ATOM 794 N N . LYS A 1 102 ? -29.908 -2.609 9.834 1.00 70.19 102 LYS A N 1
ATOM 795 C CA . LYS A 1 102 ? -29.433 -2.740 8.448 1.00 70.19 102 LYS A CA 1
ATOM 796 C C . LYS A 1 102 ? -27.909 -2.826 8.398 1.00 70.19 102 LYS A C 1
ATOM 798 O O . LYS A 1 102 ? -27.189 -2.000 8.952 1.00 70.19 102 LYS A O 1
ATOM 803 N N . THR A 1 103 ? -27.404 -3.830 7.683 1.00 72.44 103 THR A N 1
ATOM 804 C CA . THR A 1 103 ? -25.978 -3.932 7.353 1.00 72.44 103 THR A CA 1
ATOM 805 C C . THR A 1 103 ? -25.539 -2.706 6.556 1.00 72.44 103 THR A C 1
ATOM 807 O O . THR A 1 103 ? -26.240 -2.312 5.620 1.00 72.44 103 THR A O 1
ATOM 810 N N . ILE A 1 104 ? -24.361 -2.159 6.877 1.00 77.06 104 ILE A N 1
ATOM 811 C CA . ILE A 1 104 ? -23.743 -1.050 6.137 1.00 77.06 104 ILE A CA 1
ATOM 812 C C . ILE A 1 104 ? -23.776 -1.362 4.637 1.00 77.06 104 ILE A C 1
ATOM 814 O O . ILE A 1 104 ? -23.324 -2.423 4.197 1.00 77.06 104 ILE A O 1
ATOM 818 N N . ASN A 1 105 ? -24.309 -0.434 3.841 1.00 84.44 105 ASN A N 1
ATOM 819 C CA . ASN A 1 105 ? -24.360 -0.599 2.392 1.00 84.44 105 ASN A CA 1
ATOM 820 C C . ASN A 1 105 ? -22.929 -0.663 1.823 1.00 84.44 105 ASN A C 1
ATOM 822 O O . ASN A 1 105 ? -22.064 0.120 2.218 1.00 84.44 105 ASN A O 1
ATOM 826 N N . ARG A 1 106 ? -22.682 -1.540 0.841 1.00 85.69 106 ARG A N 1
ATOM 827 C CA . ARG A 1 106 ? -21.398 -1.644 0.121 1.00 85.69 106 ARG A CA 1
ATOM 828 C C . ARG A 1 106 ? -20.838 -0.301 -0.342 1.00 85.69 106 ARG A C 1
ATOM 830 O O . ARG A 1 106 ? -19.639 -0.083 -0.223 1.00 85.69 106 ARG A O 1
ATOM 837 N N . ALA A 1 107 ? -21.681 0.611 -0.825 1.00 86.69 107 ALA A N 1
ATOM 838 C CA . ALA A 1 107 ? -21.230 1.937 -1.250 1.00 86.69 107 ALA A CA 1
ATOM 839 C C . ALA A 1 107 ? -20.627 2.753 -0.089 1.00 86.69 107 ALA A C 1
ATOM 841 O O . ALA A 1 107 ? -19.642 3.467 -0.269 1.00 86.69 107 ALA A O 1
ATOM 842 N N . GLN A 1 108 ? -21.188 2.620 1.117 1.00 89.06 108 GLN A N 1
ATOM 843 C CA . GLN A 1 108 ? -20.648 3.248 2.325 1.00 89.06 108 GLN A CA 1
ATOM 844 C C . GLN A 1 108 ? -19.375 2.537 2.790 1.00 89.06 108 GLN A C 1
ATOM 846 O O . GLN A 1 108 ? -18.396 3.204 3.114 1.00 89.06 108 GLN A O 1
ATOM 851 N N . LEU A 1 109 ? -19.348 1.201 2.751 1.00 90.25 109 LEU A N 1
ATOM 852 C CA . LEU A 1 109 ? -18.150 0.426 3.082 1.00 90.25 109 LEU A CA 1
ATOM 853 C C . LEU A 1 109 ? -16.969 0.796 2.172 1.00 90.25 109 LEU A C 1
ATOM 855 O O . LEU A 1 109 ? -15.854 0.987 2.650 1.00 90.25 109 LEU A O 1
ATOM 859 N N . LEU A 1 110 ? -17.229 0.986 0.878 1.00 91.62 110 LEU A N 1
ATOM 860 C CA . LEU A 1 110 ? -16.227 1.430 -0.085 1.00 91.62 110 LEU A CA 1
ATOM 861 C C . LEU A 1 110 ? -15.710 2.839 0.226 1.00 91.62 110 LEU A C 1
ATOM 863 O O . LEU A 1 110 ? -14.517 3.099 0.098 1.00 91.62 110 LEU A O 1
ATOM 867 N N . LYS A 1 111 ? -16.581 3.744 0.687 1.00 93.38 111 LYS A N 1
ATOM 868 C CA . LYS A 1 111 ? -16.167 5.078 1.144 1.00 93.38 111 LYS A CA 1
ATOM 869 C C . LYS A 1 111 ? -15.205 4.982 2.332 1.00 93.38 111 LYS A C 1
ATOM 871 O O . LYS A 1 111 ? -14.164 5.630 2.314 1.00 93.38 111 LYS A O 1
ATOM 876 N N . PHE A 1 112 ? -15.523 4.163 3.335 1.00 94.25 112 PHE A N 1
ATOM 877 C CA . PHE A 1 112 ? -14.636 3.957 4.482 1.00 94.25 112 PHE A CA 1
ATOM 878 C C . PHE A 1 112 ? -13.309 3.306 4.076 1.00 94.25 112 PHE A C 1
ATOM 880 O O . PHE A 1 112 ? -12.256 3.779 4.493 1.00 94.25 112 PHE A O 1
ATOM 887 N N . SER A 1 113 ? -13.341 2.295 3.204 1.00 95.00 113 SER A N 1
ATOM 888 C CA . SER A 1 113 ? -12.132 1.657 2.664 1.00 95.00 113 SER A CA 1
ATOM 889 C C . SER A 1 113 ? -11.217 2.657 1.950 1.00 95.00 113 SER A C 1
ATOM 891 O O . SER A 1 113 ? -10.024 2.736 2.244 1.00 95.00 113 SER A O 1
ATOM 893 N N . ARG A 1 114 ? -11.780 3.506 1.081 1.00 94.75 114 ARG A N 1
ATOM 894 C CA . ARG A 1 114 ? -11.022 4.557 0.386 1.00 94.75 114 ARG A CA 1
ATOM 895 C C . ARG A 1 114 ? -10.449 5.597 1.346 1.00 94.75 114 ARG A C 1
ATOM 897 O O . ARG A 1 114 ? -9.340 6.070 1.114 1.00 94.75 114 ARG A O 1
ATOM 904 N N . ASN A 1 115 ? -11.157 5.914 2.432 1.00 96.38 115 ASN A N 1
ATOM 905 C CA . ASN A 1 115 ? -10.631 6.789 3.479 1.00 96.38 115 ASN A CA 1
ATOM 906 C C . ASN A 1 115 ? -9.411 6.160 4.168 1.00 96.38 115 ASN A C 1
ATOM 908 O O . ASN A 1 115 ? -8.385 6.826 4.259 1.00 96.38 115 ASN A O 1
ATOM 912 N N . TYR A 1 116 ? -9.472 4.882 4.568 1.00 96.75 116 TYR A N 1
ATOM 913 C CA . TYR A 1 116 ? -8.309 4.174 5.126 1.00 96.75 116 TYR A CA 1
ATOM 914 C C . TYR A 1 116 ? -7.106 4.207 4.180 1.00 96.75 116 TYR A C 1
ATOM 916 O O . TYR A 1 116 ? -6.008 4.582 4.586 1.00 96.75 116 TYR A O 1
ATOM 924 N N . ARG A 1 117 ? -7.313 3.898 2.896 1.00 95.38 117 ARG A N 1
ATOM 925 C CA . ARG A 1 117 ? -6.241 3.956 1.890 1.00 95.38 117 ARG A CA 1
ATOM 926 C C . ARG A 1 117 ? -5.668 5.358 1.712 1.00 95.38 117 ARG A C 1
ATOM 928 O O . ARG A 1 117 ? -4.460 5.512 1.564 1.00 95.38 117 ARG A O 1
ATOM 935 N N . SER A 1 118 ? -6.518 6.385 1.727 1.00 97.19 118 SER A N 1
ATOM 936 C CA . SER A 1 118 ? -6.073 7.778 1.637 1.00 97.19 118 SER A CA 1
ATOM 937 C C . SER A 1 118 ? -5.173 8.161 2.812 1.00 97.19 118 SER A C 1
ATOM 939 O O . SER A 1 118 ? -4.192 8.871 2.605 1.00 97.19 118 SER A O 1
ATOM 941 N N . ILE A 1 119 ? -5.479 7.676 4.018 1.00 97.44 119 ILE A N 1
ATOM 942 C CA . ILE A 1 119 ? -4.656 7.896 5.212 1.00 97.44 119 ILE A CA 1
ATOM 943 C C . ILE A 1 119 ? -3.302 7.204 5.043 1.00 97.44 119 ILE A C 1
ATOM 945 O O . ILE A 1 119 ? -2.273 7.866 5.148 1.00 97.44 119 ILE A O 1
ATOM 949 N N . ILE A 1 120 ? -3.290 5.909 4.694 1.00 96.44 120 ILE A N 1
ATOM 950 C CA . ILE A 1 120 ? -2.049 5.142 4.461 1.00 96.44 120 ILE A CA 1
ATOM 951 C C . ILE A 1 120 ? -1.160 5.860 3.437 1.00 96.44 120 ILE A C 1
ATOM 953 O O . ILE A 1 120 ? 0.029 6.064 3.674 1.00 96.44 120 ILE A O 1
ATOM 957 N N . ARG A 1 121 ? -1.741 6.316 2.321 1.00 95.50 121 ARG A N 1
ATOM 958 C CA . ARG A 1 121 ? -1.015 7.048 1.273 1.00 95.50 121 ARG A CA 1
ATOM 959 C C . ARG A 1 121 ? -0.512 8.406 1.730 1.00 95.50 121 ARG A C 1
ATOM 961 O O . ARG A 1 121 ? 0.603 8.773 1.380 1.00 95.50 121 ARG A O 1
ATOM 968 N N . SER A 1 122 ? -1.298 9.147 2.511 1.00 95.94 122 SER A N 1
ATOM 969 C CA . SER A 1 122 ? -0.834 10.411 3.085 1.00 95.94 122 SER A CA 1
ATOM 970 C C . SER A 1 122 ? 0.345 10.188 4.027 1.00 95.94 122 SER A C 1
ATOM 972 O O . SER A 1 122 ? 1.287 10.971 3.983 1.00 95.94 122 SER A O 1
ATOM 974 N N . CYS A 1 123 ? 0.307 9.140 4.851 1.00 94.69 123 CYS A N 1
ATOM 975 C CA . CYS A 1 123 ? 1.402 8.769 5.743 1.00 94.69 123 CYS A CA 1
ATOM 976 C C . CYS A 1 123 ? 2.652 8.339 4.961 1.00 94.69 123 CYS A C 1
ATOM 978 O O . CYS A 1 123 ? 3.755 8.756 5.299 1.00 94.69 123 CYS A O 1
ATOM 980 N N . LEU A 1 124 ? 2.491 7.563 3.885 1.00 94.25 124 LEU A N 1
ATOM 981 C CA . LEU A 1 124 ? 3.594 7.181 3.000 1.00 94.25 124 LEU A CA 1
ATOM 982 C C . LEU A 1 124 ? 4.237 8.401 2.318 1.00 94.25 124 LEU A C 1
ATOM 984 O O . LEU A 1 124 ? 5.459 8.518 2.304 1.00 94.25 124 LEU A O 1
ATOM 988 N N . LEU A 1 125 ? 3.428 9.330 1.799 1.00 93.56 125 LEU A N 1
ATOM 989 C CA . LEU A 1 125 ? 3.917 10.583 1.207 1.00 93.56 125 LEU A CA 1
ATOM 990 C C . LEU A 1 125 ? 4.640 11.458 2.239 1.00 93.56 125 LEU A C 1
ATOM 992 O O . LEU A 1 125 ? 5.658 12.071 1.930 1.00 93.56 125 LEU A O 1
ATOM 996 N N . GLU A 1 126 ? 4.136 11.515 3.470 1.00 92.75 126 GLU A N 1
ATOM 997 C CA . GLU A 1 126 ? 4.775 12.242 4.569 1.00 92.75 126 GLU A CA 1
ATOM 998 C C . GLU A 1 126 ? 6.152 11.652 4.910 1.00 92.75 126 GLU A C 1
ATOM 1000 O O . GLU A 1 126 ? 7.118 12.400 5.040 1.00 92.75 126 GLU A O 1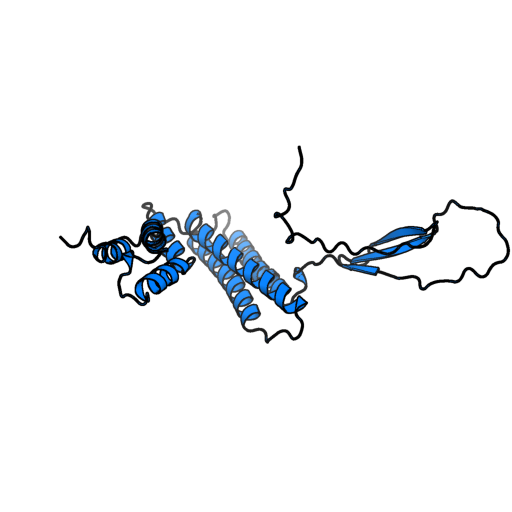
ATOM 1005 N N . LEU A 1 127 ? 6.284 10.320 4.946 1.00 90.31 127 LEU A N 1
ATOM 1006 C CA . LEU A 1 127 ? 7.588 9.664 5.099 1.00 90.31 127 LEU A CA 1
ATOM 1007 C C . LEU A 1 127 ? 8.530 9.981 3.932 1.00 90.31 127 LEU A C 1
ATOM 1009 O O . LEU A 1 127 ? 9.690 10.296 4.164 1.00 90.31 127 LEU A O 1
ATOM 1013 N N . GLN A 1 128 ? 8.043 9.953 2.689 1.00 90.12 128 GLN A N 1
ATOM 1014 C CA . GLN A 1 128 ? 8.856 10.250 1.501 1.00 90.12 128 GLN A CA 1
ATOM 1015 C C . GLN A 1 128 ? 9.343 11.704 1.449 1.00 90.12 128 GLN A C 1
ATOM 1017 O O . GLN A 1 128 ? 10.454 11.968 1.002 1.00 90.12 128 GLN A O 1
ATOM 1022 N N . THR A 1 129 ? 8.501 12.646 1.877 1.00 87.88 129 THR A N 1
ATOM 1023 C CA . THR A 1 129 ? 8.800 14.088 1.861 1.00 87.88 129 THR A CA 1
ATOM 1024 C C . THR A 1 129 ? 9.564 14.568 3.090 1.00 87.88 129 THR A C 1
ATOM 1026 O O . THR A 1 129 ? 10.142 15.655 3.053 1.00 87.88 129 THR A O 1
ATOM 1029 N N . SER A 1 130 ? 9.593 13.780 4.168 1.00 81.94 130 SER A N 1
ATOM 1030 C CA . SER A 1 130 ? 10.434 14.062 5.329 1.00 81.94 130 SER A CA 1
ATOM 1031 C C . SER A 1 130 ? 11.901 14.124 4.889 1.00 81.94 130 SER A C 1
ATOM 1033 O O . SER A 1 130 ? 12.385 13.197 4.240 1.00 81.94 130 SER A O 1
ATOM 1035 N N . SER A 1 131 ? 12.575 15.231 5.224 1.00 66.25 131 SER A N 1
ATOM 1036 C CA . SER A 1 131 ? 13.954 15.589 4.841 1.00 66.25 131 SER A CA 1
ATOM 1037 C C . SER A 1 131 ? 14.976 14.460 5.036 1.00 66.25 131 SER A C 1
ATOM 1039 O O . SER A 1 131 ? 14.745 13.531 5.806 1.00 66.25 131 SER A O 1
ATOM 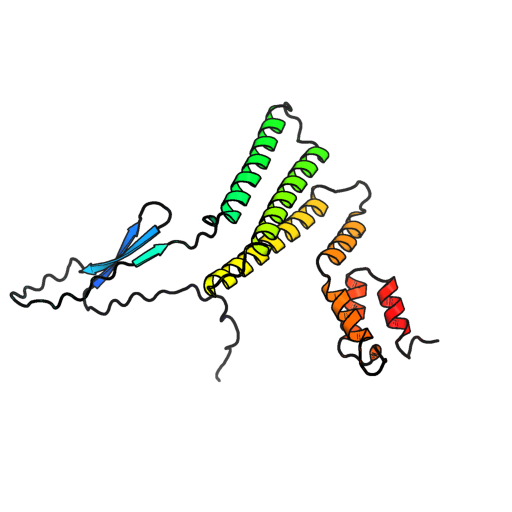1041 N N . GLU A 1 132 ? 16.117 14.579 4.348 1.00 65.88 132 GLU A N 1
ATOM 1042 C CA . GLU A 1 132 ? 17.275 13.683 4.457 1.00 65.88 132 GLU A CA 1
ATOM 1043 C C . GLU A 1 132 ? 17.701 13.492 5.917 1.00 65.88 132 GLU A C 1
ATOM 1045 O O . GLU A 1 132 ? 17.972 14.457 6.640 1.00 65.88 132 GLU A O 1
ATOM 1050 N N . ASP A 1 133 ? 17.730 12.232 6.338 1.00 64.81 133 ASP A N 1
ATOM 1051 C CA . ASP A 1 133 ? 18.140 11.832 7.672 1.00 64.81 133 ASP A CA 1
ATOM 1052 C C . ASP A 1 133 ? 19.673 11.874 7.746 1.00 64.81 133 ASP A C 1
ATOM 1054 O O . ASP A 1 133 ? 20.370 11.265 6.938 1.00 64.81 133 ASP A O 1
ATOM 1058 N N . ILE A 1 134 ? 20.209 12.627 8.709 1.00 61.69 134 ILE A N 1
ATOM 1059 C CA . ILE A 1 134 ? 21.664 12.763 8.922 1.00 61.69 134 ILE A CA 1
ATOM 1060 C C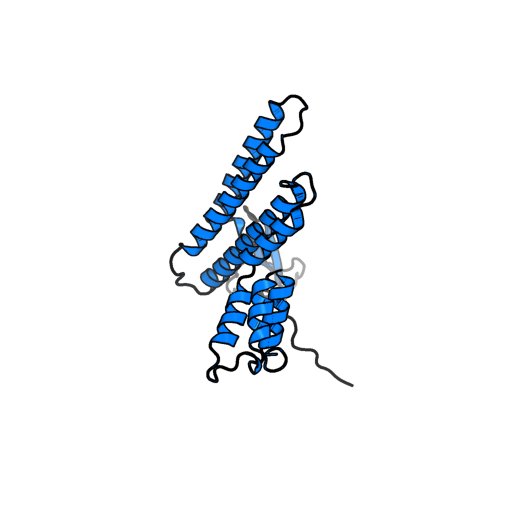 . ILE A 1 134 ? 22.257 11.453 9.483 1.00 61.69 134 ILE A C 1
ATOM 1062 O O . ILE A 1 134 ? 23.463 11.228 9.404 1.00 61.69 134 ILE A O 1
ATOM 1066 N N . ASP A 1 135 ? 21.404 10.590 10.041 1.00 79.81 135 ASP A N 1
ATOM 1067 C CA . ASP A 1 135 ? 21.759 9.337 10.700 1.00 79.81 135 ASP A CA 1
ATOM 1068 C C . ASP A 1 135 ? 21.320 8.117 9.874 1.00 79.81 135 ASP A C 1
ATOM 1070 O O . ASP A 1 135 ? 20.171 8.025 9.430 1.00 79.81 135 ASP A O 1
ATOM 1074 N N . ALA A 1 136 ? 22.239 7.167 9.690 1.00 80.44 136 ALA A N 1
ATOM 1075 C CA . ALA A 1 136 ? 22.022 5.962 8.894 1.00 80.44 136 ALA A CA 1
ATOM 1076 C C . ALA A 1 136 ? 20.960 5.043 9.518 1.00 80.44 136 ALA A C 1
ATOM 1078 O O . ALA A 1 136 ? 20.145 4.471 8.792 1.00 80.44 136 ALA A O 1
ATOM 1079 N N . ASP A 1 137 ? 20.913 4.952 10.849 1.00 78.19 137 ASP A N 1
ATOM 1080 C CA . ASP A 1 137 ? 19.941 4.107 11.552 1.00 78.19 137 ASP A CA 1
ATOM 1081 C C . ASP A 1 137 ? 18.507 4.632 11.366 1.00 78.19 137 ASP A C 1
ATOM 1083 O O . ASP A 1 137 ? 17.564 3.862 11.160 1.00 78.19 137 ASP A O 1
ATOM 1087 N N . VAL A 1 138 ? 18.338 5.959 11.359 1.00 80.19 138 VAL A N 1
ATOM 1088 C CA . VAL A 1 138 ? 17.048 6.614 11.090 1.00 80.19 138 VAL A CA 1
ATOM 1089 C C . VAL A 1 138 ? 16.614 6.389 9.640 1.00 80.19 138 VAL A C 1
ATOM 1091 O O . VAL A 1 138 ? 15.442 6.091 9.397 1.00 80.19 138 VAL A O 1
ATOM 1094 N N . ALA A 1 139 ? 17.549 6.460 8.688 1.00 82.12 139 ALA A N 1
ATOM 1095 C CA . ALA A 1 139 ? 17.267 6.214 7.275 1.00 82.12 139 ALA A CA 1
ATOM 1096 C C . ALA A 1 139 ? 16.788 4.772 7.018 1.00 82.12 139 ALA A C 1
ATOM 1098 O O . ALA A 1 139 ? 15.765 4.574 6.361 1.00 82.12 139 ALA A O 1
ATOM 1099 N N . ILE A 1 140 ? 17.467 3.769 7.591 1.00 83.69 140 ILE A N 1
ATOM 1100 C CA . ILE A 1 140 ? 17.079 2.349 7.478 1.00 83.69 140 ILE A CA 1
ATOM 1101 C C . ILE A 1 140 ? 15.692 2.115 8.091 1.00 83.69 140 ILE A C 1
ATOM 1103 O O . ILE A 1 140 ? 14.843 1.415 7.527 1.00 83.69 140 ILE A O 1
ATOM 1107 N N . HIS A 1 141 ? 15.433 2.719 9.252 1.00 82.12 141 HIS A N 1
ATOM 1108 C CA . HIS A 1 141 ? 14.144 2.597 9.922 1.00 82.12 141 HIS A CA 1
ATOM 1109 C C . HIS A 1 141 ? 13.004 3.219 9.103 1.00 82.12 141 HIS A C 1
ATOM 1111 O O . HIS A 1 141 ? 11.935 2.621 8.956 1.00 82.12 141 HIS A O 1
ATOM 1117 N N . LYS A 1 142 ? 13.239 4.394 8.518 1.00 85.12 142 LYS A N 1
ATOM 1118 C CA . LYS A 1 142 ? 12.295 5.069 7.623 1.00 85.12 142 LYS A CA 1
ATOM 1119 C C . LYS A 1 142 ? 12.021 4.255 6.362 1.00 85.12 142 LYS A C 1
ATOM 1121 O O . LYS A 1 142 ? 10.862 4.122 5.976 1.00 85.12 142 LYS A O 1
ATOM 1126 N N . GLU A 1 143 ? 13.054 3.684 5.746 1.00 88.50 143 GLU A N 1
ATOM 1127 C CA . GLU A 1 143 ? 12.895 2.794 4.593 1.00 88.50 143 GLU A CA 1
ATOM 1128 C C . GLU A 1 143 ? 12.010 1.591 4.946 1.00 88.50 143 GLU A C 1
ATOM 1130 O O . GLU A 1 143 ? 11.046 1.299 4.235 1.00 88.50 143 GLU A O 1
ATOM 1135 N N . SER A 1 144 ? 12.262 0.962 6.096 1.00 87.88 144 SER A N 1
ATOM 1136 C CA . SER A 1 144 ? 11.453 -0.156 6.598 1.00 87.88 144 SER A CA 1
ATOM 1137 C C . SER A 1 144 ? 9.981 0.243 6.795 1.00 87.88 144 SER A C 1
ATOM 1139 O O . SER A 1 144 ? 9.074 -0.487 6.387 1.00 87.88 144 SER A O 1
ATOM 1141 N N . GLN A 1 145 ? 9.715 1.435 7.344 1.00 88.62 145 GLN A N 1
ATOM 1142 C CA . GLN A 1 145 ? 8.352 1.970 7.481 1.00 88.62 145 GLN A CA 1
ATOM 1143 C C . GLN A 1 145 ? 7.676 2.247 6.137 1.00 88.62 145 GLN A C 1
ATOM 1145 O O . GLN A 1 145 ? 6.498 1.934 5.948 1.00 88.62 145 GLN A O 1
ATOM 1150 N N . MET A 1 146 ? 8.409 2.821 5.183 1.00 91.69 146 MET A N 1
ATOM 1151 C CA . MET A 1 146 ? 7.895 3.075 3.838 1.00 91.69 146 MET A CA 1
ATOM 1152 C C . MET A 1 146 ? 7.517 1.773 3.130 1.00 91.69 146 MET A C 1
ATOM 1154 O O . MET A 1 146 ? 6.457 1.703 2.499 1.00 91.69 146 MET A O 1
ATOM 1158 N N . GLN A 1 147 ? 8.347 0.735 3.258 1.00 92.38 147 GLN A N 1
ATOM 1159 C CA . GLN A 1 147 ? 8.051 -0.594 2.727 1.00 92.38 147 GLN A CA 1
ATOM 1160 C C . GLN A 1 147 ? 6.792 -1.177 3.380 1.00 92.38 147 GLN A C 1
ATOM 1162 O O . GLN A 1 147 ? 5.887 -1.620 2.669 1.00 92.38 147 GLN A O 1
ATOM 1167 N N . LEU A 1 148 ? 6.672 -1.091 4.709 1.00 92.06 148 LEU A N 1
ATOM 1168 C CA . LEU A 1 148 ? 5.488 -1.551 5.434 1.00 92.06 148 LEU A CA 1
ATOM 1169 C C . LEU A 1 148 ? 4.207 -0.859 4.941 1.00 92.06 148 LEU A C 1
ATOM 1171 O O . LEU A 1 148 ? 3.234 -1.536 4.613 1.00 92.06 148 LEU A O 1
ATOM 1175 N N . TYR A 1 149 ? 4.195 0.471 4.829 1.00 93.50 149 TYR A N 1
ATOM 1176 C CA . TYR A 1 149 ? 3.013 1.211 4.363 1.00 93.50 149 TYR A CA 1
ATOM 1177 C C . TYR A 1 149 ? 2.683 0.948 2.896 1.00 93.50 149 TYR A C 1
ATOM 1179 O O . TYR A 1 149 ? 1.506 0.896 2.532 1.00 93.50 149 TYR A O 1
ATOM 1187 N N . SER A 1 150 ? 3.699 0.721 2.065 1.00 93.69 150 SER A N 1
ATOM 1188 C CA . SER A 1 150 ? 3.506 0.315 0.671 1.00 93.69 150 SER A CA 1
ATOM 1189 C C . SER A 1 150 ? 2.827 -1.055 0.588 1.00 93.69 150 SER A C 1
ATOM 1191 O O . SER A 1 150 ? 1.847 -1.213 -0.140 1.00 93.69 150 SER A O 1
ATOM 1193 N N . ILE A 1 151 ? 3.276 -2.027 1.392 1.00 94.94 151 ILE A N 1
ATOM 1194 C CA . ILE A 1 151 ? 2.646 -3.352 1.492 1.00 94.94 151 ILE A CA 1
ATOM 1195 C C . ILE A 1 151 ? 1.219 -3.234 2.042 1.00 94.94 151 ILE A C 1
ATOM 1197 O O . ILE A 1 151 ? 0.313 -3.893 1.533 1.00 94.94 151 ILE A O 1
ATOM 1201 N N . MET A 1 152 ? 0.983 -2.372 3.035 1.00 94.81 152 MET A N 1
ATOM 1202 C CA . MET A 1 152 ? -0.360 -2.127 3.566 1.00 94.81 152 MET A CA 1
ATOM 1203 C C . MET A 1 152 ? -1.313 -1.579 2.495 1.00 94.81 152 MET A C 1
ATOM 1205 O O . MET A 1 152 ? -2.401 -2.133 2.345 1.00 94.81 152 MET A O 1
ATOM 1209 N N . ASP A 1 153 ? -0.934 -0.547 1.723 1.00 94.25 153 ASP A N 1
ATOM 1210 C CA . ASP A 1 153 ? -1.786 -0.036 0.628 1.00 94.25 153 ASP A CA 1
ATOM 1211 C C . ASP A 1 153 ? -2.005 -1.105 -0.451 1.00 94.25 153 ASP A C 1
ATOM 1213 O O . ASP A 1 153 ? -3.129 -1.273 -0.932 1.00 94.25 153 ASP A O 1
ATOM 1217 N N . LEU A 1 154 ? -0.965 -1.877 -0.787 1.00 94.38 154 LEU A N 1
ATOM 1218 C CA . LEU A 1 154 ? -1.043 -2.968 -1.756 1.00 94.38 154 LEU A CA 1
ATOM 1219 C C . LEU A 1 154 ? -2.070 -4.024 -1.323 1.00 94.38 154 LEU A C 1
ATOM 1221 O O . LEU A 1 154 ? -3.050 -4.260 -2.031 1.00 94.38 154 LEU A O 1
ATOM 1225 N N . VAL A 1 155 ? -1.897 -4.618 -0.140 1.00 95.12 155 VAL A N 1
ATOM 1226 C CA . VAL A 1 155 ? -2.793 -5.660 0.385 1.00 95.12 155 VAL A CA 1
ATOM 1227 C C . VAL A 1 155 ? -4.209 -5.118 0.559 1.00 95.12 155 VAL A C 1
ATOM 1229 O O . VAL A 1 155 ? -5.174 -5.769 0.158 1.00 95.12 155 VAL A O 1
ATOM 1232 N N . TRP A 1 156 ? -4.355 -3.903 1.094 1.00 95.12 156 TRP A N 1
ATOM 1233 C CA . TRP A 1 156 ? -5.668 -3.293 1.284 1.00 95.12 156 TRP A CA 1
ATOM 1234 C C . TRP A 1 156 ? -6.399 -3.095 -0.041 1.00 95.12 156 TRP A C 1
ATOM 1236 O O . TRP A 1 156 ? -7.583 -3.405 -0.161 1.00 95.12 156 TRP A O 1
ATOM 1246 N N . SER A 1 157 ? -5.694 -2.604 -1.059 1.00 92.62 157 SER A N 1
ATOM 1247 C CA . SER A 1 157 ? -6.267 -2.380 -2.383 1.00 92.62 157 SER A CA 1
ATOM 1248 C C . SER A 1 157 ? -6.708 -3.669 -3.075 1.00 92.62 157 SER A C 1
ATOM 1250 O O . SER A 1 157 ? -7.741 -3.677 -3.743 1.00 92.62 157 SER A O 1
ATOM 1252 N N . LEU A 1 158 ? -5.989 -4.771 -2.858 1.00 92.56 158 LEU A N 1
ATOM 1253 C CA . LEU A 1 158 ? -6.395 -6.091 -3.327 1.00 92.56 158 LEU A CA 1
ATOM 1254 C C . LEU A 1 158 ? -7.660 -6.575 -2.605 1.00 92.56 158 LEU A C 1
ATOM 1256 O O . LEU A 1 158 ? -8.612 -7.020 -3.247 1.00 92.56 158 LEU A O 1
ATOM 1260 N N . CYS A 1 159 ? -7.704 -6.438 -1.278 1.00 92.31 159 CYS A N 1
ATOM 1261 C CA . CYS A 1 159 ? -8.880 -6.778 -0.477 1.00 92.31 159 CYS A CA 1
ATOM 1262 C C . CYS A 1 159 ? -10.110 -5.947 -0.872 1.00 92.31 159 CYS A C 1
ATOM 1264 O O . CYS A 1 159 ? -11.220 -6.476 -0.925 1.00 92.31 159 CYS A O 1
ATOM 1266 N N . GLU A 1 160 ? -9.928 -4.665 -1.192 1.00 91.00 160 GLU A N 1
ATOM 1267 C CA . GLU A 1 160 ? -10.993 -3.793 -1.694 1.00 91.00 160 GLU A CA 1
ATOM 1268 C C . GLU A 1 160 ? -11.594 -4.343 -2.998 1.00 91.00 160 GLU A C 1
ATOM 1270 O O . GLU A 1 160 ? -12.817 -4.450 -3.100 1.00 91.00 160 GLU A O 1
ATOM 1275 N N . ILE A 1 161 ? -10.755 -4.785 -3.944 1.00 89.50 161 ILE A N 1
ATOM 1276 C CA . ILE A 1 161 ? -11.196 -5.407 -5.204 1.00 89.50 161 ILE A CA 1
ATOM 1277 C C . ILE A 1 161 ? -11.931 -6.733 -4.948 1.00 89.50 161 ILE A C 1
ATOM 1279 O O . ILE A 1 161 ? -12.993 -6.961 -5.522 1.00 89.50 161 ILE A O 1
ATOM 1283 N N . ILE A 1 162 ? -11.385 -7.601 -4.086 1.00 88.62 162 ILE A N 1
ATOM 1284 C CA . ILE A 1 162 ? -11.894 -8.969 -3.872 1.00 88.62 162 ILE A CA 1
ATOM 1285 C C . ILE A 1 162 ? -13.148 -9.019 -3.008 1.00 88.62 162 ILE A C 1
ATOM 1287 O O . ILE A 1 162 ? -13.992 -9.888 -3.212 1.00 88.62 162 ILE A O 1
ATOM 1291 N N . PHE A 1 163 ? -13.278 -8.144 -2.013 1.00 86.88 163 PHE A N 1
ATOM 1292 C CA . PHE A 1 163 ? -14.327 -8.273 -1.000 1.00 86.88 163 PHE A CA 1
ATOM 1293 C C . PHE A 1 163 ? -15.368 -7.155 -1.061 1.00 86.88 163 PHE A C 1
ATOM 1295 O O . PHE A 1 163 ? -16.532 -7.395 -0.729 1.00 86.88 163 PHE A O 1
ATOM 1302 N N . ILE A 1 164 ? -14.990 -5.954 -1.511 1.00 87.44 164 ILE A N 1
ATOM 1303 C CA . ILE A 1 164 ? -15.859 -4.769 -1.458 1.00 87.44 164 ILE A CA 1
ATOM 1304 C C . ILE A 1 164 ? -16.423 -4.438 -2.844 1.00 87.44 164 ILE A C 1
ATOM 1306 O O . ILE A 1 164 ? -17.644 -4.362 -3.000 1.00 87.44 164 ILE A O 1
ATOM 1310 N N . GLU A 1 165 ? -15.564 -4.292 -3.857 1.00 82.44 165 GLU A N 1
ATOM 1311 C CA . GLU A 1 165 ? -15.923 -3.899 -5.229 1.00 82.44 165 GLU A CA 1
ATOM 1312 C C . GLU A 1 165 ? -16.412 -5.074 -6.104 1.00 82.44 165 GLU A C 1
ATOM 1314 O O . GLU A 1 165 ? -16.316 -5.016 -7.324 1.00 82.44 165 GLU A O 1
ATOM 1319 N N . ASN A 1 166 ? -16.978 -6.143 -5.535 1.00 71.75 166 ASN A N 1
ATOM 1320 C CA . ASN A 1 166 ? -17.502 -7.263 -6.329 1.00 71.75 166 ASN A CA 1
ATOM 1321 C C . ASN A 1 166 ? -18.681 -6.828 -7.223 1.00 71.75 166 ASN A C 1
ATOM 1323 O O . ASN A 1 166 ? -19.832 -6.791 -6.775 1.00 71.75 166 ASN A O 1
ATOM 1327 N N . LEU A 1 167 ? -18.403 -6.505 -8.494 1.00 65.44 167 LEU A N 1
ATOM 1328 C CA . LEU A 1 167 ? -19.429 -6.210 -9.494 1.00 65.44 167 LEU A CA 1
ATOM 1329 C C . LEU A 1 167 ? -20.221 -7.484 -9.855 1.00 65.44 167 LEU A C 1
ATOM 1331 O O . LEU A 1 167 ? -19.628 -8.551 -10.051 1.00 65.44 167 LEU A O 1
ATOM 1335 N N . PRO A 1 168 ? -21.553 -7.387 -10.021 1.00 60.88 168 PRO A N 1
ATOM 1336 C CA . PRO A 1 168 ? -22.339 -8.481 -10.577 1.00 60.88 168 PRO A CA 1
ATOM 1337 C C . PRO A 1 168 ? -21.879 -8.757 -12.018 1.00 60.88 168 PRO A C 1
ATOM 1339 O O . PRO A 1 168 ? -21.825 -7.845 -12.838 1.00 60.88 168 PRO A O 1
ATOM 1342 N N . GLY A 1 169 ? -21.523 -10.010 -12.318 1.00 65.25 169 GLY A N 1
ATOM 1343 C CA . GLY A 1 169 ? -21.048 -10.428 -13.647 1.00 65.25 169 GLY A CA 1
ATOM 1344 C C . GLY A 1 169 ? -19.592 -10.904 -13.721 1.00 65.25 169 GLY A C 1
ATOM 1345 O O . GLY A 1 169 ? -19.134 -11.242 -14.805 1.00 65.25 169 GLY A O 1
ATOM 1346 N N . GLY A 1 170 ? -18.857 -10.971 -12.603 1.00 60.53 170 GLY A N 1
ATOM 1347 C CA . GLY A 1 170 ? -17.574 -11.692 -12.544 1.00 60.53 170 GLY A CA 1
ATOM 1348 C C . GLY A 1 170 ? -16.377 -10.991 -13.202 1.00 60.53 170 GLY A C 1
ATOM 1349 O O . GLY A 1 170 ? -15.349 -11.623 -13.430 1.00 60.53 170 GLY A O 1
ATOM 1350 N N . VAL A 1 171 ? -16.457 -9.682 -13.465 1.00 73.00 171 VAL A N 1
ATOM 1351 C CA . VAL A 1 171 ? -15.399 -8.889 -14.137 1.00 73.00 171 VAL A CA 1
ATOM 1352 C C . VAL A 1 171 ? -14.200 -8.569 -13.216 1.00 73.00 171 VAL A C 1
ATOM 1354 O O . VAL A 1 171 ? -13.422 -7.651 -13.465 1.00 73.00 171 VAL A O 1
ATOM 1357 N N . ILE A 1 172 ? -14.006 -9.342 -12.145 1.00 83.81 172 ILE A N 1
ATOM 1358 C CA . ILE A 1 172 ? -12.907 -9.151 -11.188 1.00 83.81 172 ILE A CA 1
ATOM 1359 C C . ILE A 1 172 ? -11.536 -9.318 -11.852 1.00 83.81 172 ILE A C 1
ATOM 1361 O O . ILE A 1 172 ? -10.598 -8.597 -11.525 1.00 83.81 172 ILE A O 1
ATOM 1365 N N . LEU A 1 173 ? -11.444 -10.212 -12.843 1.00 82.75 173 LEU A N 1
ATOM 1366 C CA . LEU A 1 173 ? -10.197 -10.516 -13.537 1.00 82.75 173 LEU A CA 1
ATOM 1367 C C . LEU A 1 173 ? -9.636 -9.294 -14.269 1.00 82.75 173 LEU A C 1
ATOM 1369 O O . LEU A 1 173 ? -8.445 -9.028 -14.165 1.00 82.75 173 LEU A O 1
ATOM 1373 N N . LEU A 1 174 ? -10.477 -8.521 -14.966 1.00 83.62 174 LEU A N 1
ATOM 1374 C CA . LEU A 1 174 ? -10.017 -7.319 -15.670 1.00 83.62 174 LEU A CA 1
ATOM 1375 C C . LEU A 1 174 ? -9.456 -6.295 -14.679 1.00 83.62 174 LEU A C 1
ATOM 1377 O O . LEU A 1 174 ? -8.392 -5.725 -14.906 1.00 83.62 174 LEU A O 1
ATOM 1381 N N . ARG A 1 175 ? -10.138 -6.124 -13.543 1.00 84.38 175 ARG A N 1
ATOM 1382 C CA . ARG A 1 175 ? -9.712 -5.204 -12.491 1.00 84.38 175 ARG A CA 1
ATOM 1383 C C . ARG A 1 175 ? -8.422 -5.655 -11.809 1.00 84.38 175 ARG A C 1
ATOM 1385 O O . ARG A 1 175 ? -7.565 -4.824 -11.532 1.00 84.38 175 ARG A O 1
ATOM 1392 N N . MET A 1 176 ? -8.265 -6.956 -11.575 1.00 86.81 176 MET A N 1
ATOM 1393 C CA . MET A 1 176 ? -7.029 -7.547 -11.058 1.00 86.81 176 MET A CA 1
ATOM 1394 C C . MET A 1 176 ? -5.872 -7.395 -12.042 1.00 86.81 176 MET A C 1
ATOM 1396 O O . MET A 1 176 ? -4.770 -7.060 -11.632 1.00 86.81 176 MET A O 1
ATOM 1400 N N . VAL A 1 177 ? -6.120 -7.589 -13.339 1.00 87.06 177 VAL A N 1
ATOM 1401 C CA . VAL A 1 177 ? -5.113 -7.389 -14.387 1.00 87.06 177 VAL A CA 1
ATOM 1402 C C . VAL A 1 177 ? -4.658 -5.931 -14.426 1.00 87.06 177 VAL A C 1
ATOM 1404 O O . VAL A 1 177 ? -3.459 -5.670 -14.444 1.00 87.06 177 VAL A O 1
ATOM 1407 N N . GLU A 1 178 ? -5.587 -4.972 -14.387 1.00 87.06 178 GLU A N 1
ATOM 1408 C CA . GLU A 1 178 ? -5.246 -3.550 -14.253 1.00 87.06 178 GLU A CA 1
ATOM 1409 C C . GLU A 1 178 ? -4.437 -3.288 -12.981 1.00 87.06 178 GLU A C 1
ATOM 1411 O O . GLU A 1 178 ? -3.391 -2.648 -13.032 1.00 87.06 178 GLU A O 1
ATOM 1416 N N . TRP A 1 179 ? -4.890 -3.815 -11.845 1.00 91.19 179 TRP A N 1
ATOM 1417 C CA . TRP A 1 179 ? -4.220 -3.659 -10.560 1.00 91.19 179 TRP A CA 1
ATOM 1418 C C . TRP A 1 179 ? -2.790 -4.216 -10.575 1.00 91.19 179 TRP A C 1
ATOM 1420 O O . TRP A 1 179 ? -1.873 -3.532 -10.125 1.00 91.19 179 TRP A O 1
ATOM 1430 N N . CYS A 1 180 ? -2.562 -5.399 -11.149 1.00 88.00 180 CYS A N 1
ATOM 1431 C CA . CYS A 1 180 ? -1.225 -5.975 -11.283 1.00 88.00 180 CYS A CA 1
ATOM 1432 C C . CYS A 1 180 ? -0.304 -5.075 -12.118 1.00 88.00 180 CYS A C 1
ATOM 1434 O O . CYS A 1 180 ? 0.847 -4.873 -11.744 1.00 88.00 180 CYS A O 1
ATOM 1436 N N . LYS A 1 181 ? -0.802 -4.484 -13.213 1.00 86.75 181 LYS A N 1
ATOM 1437 C CA . LYS A 1 181 ? -0.000 -3.565 -14.042 1.00 86.75 181 LYS A CA 1
ATOM 1438 C C . LYS A 1 181 ? 0.466 -2.342 -13.253 1.00 86.75 181 LYS A C 1
ATOM 1440 O O . LYS A 1 181 ? 1.618 -1.949 -13.373 1.00 86.75 181 LYS A O 1
ATOM 1445 N N . TRP A 1 182 ? -0.408 -1.768 -12.425 1.00 86.19 182 TRP A N 1
ATOM 1446 C CA . TRP A 1 182 ? -0.077 -0.581 -11.629 1.00 86.19 182 TRP A CA 1
ATOM 1447 C C . TRP A 1 182 ? 0.891 -0.859 -10.476 1.00 86.19 182 TRP A C 1
ATOM 1449 O O . TRP A 1 182 ? 1.673 0.020 -10.129 1.00 86.19 182 TRP A O 1
ATOM 1459 N N . ASN A 1 183 ? 0.838 -2.049 -9.873 1.00 86.81 183 ASN A N 1
ATOM 1460 C CA . ASN A 1 183 ? 1.656 -2.374 -8.700 1.00 86.81 183 ASN A CA 1
ATOM 1461 C C . ASN A 1 183 ? 2.996 -3.043 -9.043 1.00 86.81 183 ASN A C 1
ATOM 1463 O O . ASN A 1 183 ? 3.891 -3.060 -8.204 1.00 86.81 183 ASN A O 1
ATOM 1467 N N . PHE A 1 184 ? 3.159 -3.567 -10.263 1.00 85.44 184 PHE A N 1
ATOM 1468 C CA . PHE A 1 184 ? 4.374 -4.265 -10.694 1.00 85.44 184 PHE A CA 1
ATOM 1469 C C . PHE A 1 184 ? 4.945 -3.665 -11.995 1.00 85.44 184 PHE A C 1
ATOM 1471 O O . PHE A 1 184 ? 4.912 -4.320 -13.044 1.00 85.44 184 PHE A O 1
ATOM 1478 N N . PRO A 1 185 ? 5.498 -2.434 -11.949 1.00 83.62 185 PRO A N 1
ATOM 1479 C CA . PRO A 1 185 ? 6.049 -1.750 -13.124 1.00 83.62 185 PRO A CA 1
ATOM 1480 C C . PRO A 1 185 ? 7.352 -2.373 -13.651 1.00 83.62 185 PRO A C 1
ATOM 1482 O O . PRO A 1 185 ? 7.787 -2.028 -14.744 1.00 83.62 185 PRO A O 1
ATOM 1485 N N . LEU A 1 186 ? 7.952 -3.331 -12.930 1.00 85.88 186 LEU A N 1
ATOM 1486 C CA . LEU A 1 186 ? 9.192 -4.023 -13.319 1.00 85.88 186 LEU A CA 1
ATOM 1487 C C . LEU A 1 186 ? 9.153 -4.574 -14.757 1.00 85.88 186 LEU A C 1
ATOM 1489 O O . LEU A 1 186 ? 10.173 -4.640 -15.438 1.00 85.88 186 LEU A O 1
ATOM 1493 N N . VAL A 1 187 ? 7.969 -4.953 -15.239 1.00 86.81 187 VAL A N 1
ATOM 1494 C CA . VAL A 1 187 ? 7.784 -5.453 -16.608 1.00 86.81 187 VAL A CA 1
ATOM 1495 C C . VAL A 1 187 ? 8.081 -4.375 -17.650 1.00 86.81 187 VAL A C 1
ATOM 1497 O O . VAL A 1 187 ? 8.694 -4.679 -18.670 1.00 86.81 187 VAL A O 1
ATOM 1500 N N . ASP A 1 188 ? 7.727 -3.115 -17.385 1.00 87.25 188 ASP A N 1
ATOM 1501 C CA . ASP A 1 188 ? 8.063 -2.000 -18.275 1.00 87.25 188 ASP A CA 1
ATOM 1502 C C . ASP A 1 188 ? 9.577 -1.770 -18.343 1.00 87.25 188 ASP A C 1
ATOM 1504 O O . ASP A 1 188 ? 10.115 -1.481 -19.414 1.00 87.25 188 ASP A O 1
ATOM 1508 N N . ASP A 1 189 ? 10.281 -1.952 -17.225 1.00 88.62 189 ASP A N 1
ATOM 1509 C CA . ASP A 1 189 ? 11.737 -1.808 -17.157 1.00 88.62 189 ASP A CA 1
ATOM 1510 C C . ASP A 1 189 ? 12.465 -2.946 -17.884 1.00 88.62 189 ASP A C 1
ATOM 1512 O O . ASP A 1 189 ? 13.430 -2.691 -18.613 1.00 88.62 189 ASP A O 1
ATOM 1516 N N . LEU A 1 190 ? 11.965 -4.182 -17.774 1.00 86.31 190 LEU A N 1
ATOM 1517 C CA . LEU A 1 190 ? 12.469 -5.337 -18.526 1.00 86.31 190 LEU A CA 1
ATOM 1518 C C . LEU A 1 190 ? 12.302 -5.134 -20.035 1.00 86.31 190 LEU A C 1
ATOM 1520 O O . LEU A 1 190 ? 13.252 -5.324 -20.800 1.00 86.31 190 LEU A O 1
ATOM 1524 N N . VAL A 1 191 ? 11.117 -4.696 -20.467 1.00 87.06 191 VAL A N 1
ATOM 1525 C CA . VAL A 1 191 ? 10.842 -4.411 -21.881 1.00 87.06 191 VAL A CA 1
ATOM 1526 C C . VAL A 1 191 ? 11.737 -3.280 -22.380 1.00 87.06 191 VAL A C 1
ATOM 1528 O O . VAL A 1 191 ? 12.381 -3.422 -23.421 1.00 87.06 191 VAL A O 1
ATOM 1531 N N . ARG A 1 192 ? 11.856 -2.181 -21.625 1.00 87.88 192 ARG A N 1
ATOM 1532 C CA . ARG A 1 192 ? 12.729 -1.054 -21.985 1.00 87.88 192 ARG A CA 1
ATOM 1533 C C . ARG A 1 192 ? 14.191 -1.476 -22.102 1.00 87.88 192 ARG A C 1
ATOM 1535 O O . ARG A 1 192 ? 14.856 -1.053 -23.046 1.00 87.88 192 ARG A O 1
ATOM 1542 N N . SER A 1 193 ? 14.679 -2.318 -21.196 1.00 85.94 193 SER A N 1
ATOM 1543 C CA . SER A 1 193 ? 16.056 -2.825 -21.221 1.00 85.94 193 SER A CA 1
ATOM 1544 C C . SER A 1 193 ? 16.320 -3.680 -22.461 1.00 85.94 193 SER A C 1
ATOM 1546 O O . SER A 1 193 ? 17.298 -3.442 -23.167 1.00 85.94 193 SER A O 1
ATOM 1548 N N . CYS A 1 194 ? 15.400 -4.589 -22.806 1.00 85.00 194 CYS A N 1
ATOM 1549 C CA . CYS A 1 194 ? 15.517 -5.404 -24.020 1.00 85.00 194 CYS A CA 1
ATOM 1550 C C . CYS A 1 194 ? 15.526 -4.543 -25.294 1.00 85.00 194 CYS A C 1
ATOM 1552 O O . CYS A 1 194 ? 16.303 -4.795 -26.214 1.00 85.00 194 CYS A O 1
ATOM 1554 N N . MET A 1 195 ? 14.684 -3.506 -25.340 1.00 81.56 195 MET A N 1
ATOM 1555 C CA . MET A 1 195 ? 14.565 -2.605 -26.492 1.00 81.56 195 MET A CA 1
ATOM 1556 C C . MET A 1 195 ? 15.733 -1.620 -26.618 1.00 81.56 195 MET A C 1
ATOM 1558 O O . MET A 1 195 ? 16.042 -1.181 -27.720 1.00 81.56 195 MET A O 1
ATOM 1562 N N . SER A 1 196 ? 16.392 -1.283 -25.508 1.00 81.75 196 SER A N 1
ATOM 1563 C CA . SER A 1 196 ? 17.547 -0.373 -25.481 1.00 81.75 196 SER A CA 1
ATOM 1564 C C . SER A 1 196 ? 18.878 -1.085 -25.753 1.00 81.75 196 SER A C 1
ATOM 1566 O O . SER A 1 196 ? 19.936 -0.459 -25.666 1.00 81.75 196 SER A O 1
ATOM 1568 N N . SER A 1 197 ? 18.849 -2.390 -26.053 1.00 74.94 197 SER A N 1
ATOM 1569 C CA . SER A 1 197 ? 20.057 -3.175 -26.302 1.00 74.94 197 SER A CA 1
ATOM 1570 C C . SER A 1 197 ? 20.839 -2.645 -27.509 1.00 74.94 197 SER A C 1
ATOM 1572 O O . SER A 1 197 ? 20.277 -2.331 -28.562 1.00 74.94 197 SER A O 1
ATOM 1574 N N . ARG A 1 198 ? 22.164 -2.571 -27.344 1.00 58.78 198 ARG A N 1
ATOM 1575 C CA . ARG A 1 198 ? 23.121 -1.893 -28.235 1.00 58.78 198 ARG A CA 1
ATOM 1576 C C . ARG A 1 198 ? 23.095 -2.395 -29.680 1.00 58.78 198 ARG A C 1
ATOM 1578 O O . ARG A 1 198 ? 23.404 -1.634 -30.594 1.00 58.78 198 ARG A O 1
ATOM 1585 N N . ASP A 1 199 ? 22.707 -3.650 -29.867 1.00 63.44 199 ASP A N 1
ATOM 1586 C CA . ASP A 1 199 ? 22.778 -4.332 -31.156 1.00 63.44 199 ASP A CA 1
ATOM 1587 C C . ASP A 1 199 ? 21.475 -4.207 -31.974 1.00 63.44 199 ASP A C 1
ATOM 1589 O O . ASP A 1 199 ? 21.400 -4.717 -33.087 1.00 63.44 199 ASP A O 1
ATOM 1593 N N . ASN A 1 200 ? 20.448 -3.500 -31.470 1.00 64.44 200 ASN A N 1
ATOM 1594 C CA . ASN A 1 200 ? 19.109 -3.385 -32.084 1.00 64.44 200 ASN A CA 1
ATOM 1595 C C . ASN A 1 200 ? 18.404 -4.737 -32.332 1.00 64.44 200 ASN A C 1
ATOM 1597 O O . ASN A 1 200 ? 17.455 -4.805 -33.114 1.00 64.44 200 ASN A O 1
ATOM 1601 N N . LEU A 1 201 ? 18.843 -5.813 -31.668 1.00 73.38 201 LEU A N 1
ATOM 1602 C CA . LEU A 1 201 ? 18.254 -7.153 -31.759 1.00 73.38 201 LEU A CA 1
ATOM 1603 C C . LEU A 1 201 ? 17.701 -7.557 -30.378 1.00 73.38 201 LEU A C 1
ATOM 1605 O O . LEU A 1 201 ? 18.403 -8.203 -29.598 1.00 73.38 201 LEU A O 1
ATOM 1609 N N . PRO A 1 202 ? 16.445 -7.194 -30.046 1.00 75.00 202 PRO A N 1
ATOM 1610 C CA . PRO A 1 202 ? 15.864 -7.445 -28.724 1.00 75.00 202 PRO A CA 1
ATOM 1611 C C . PRO A 1 202 ? 15.843 -8.926 -28.338 1.00 75.00 202 PRO A C 1
ATOM 1613 O O . PRO A 1 202 ? 15.957 -9.251 -27.163 1.00 75.00 202 PRO A O 1
ATOM 1616 N N . TYR A 1 203 ? 15.745 -9.826 -29.321 1.00 77.44 203 TYR A N 1
ATOM 1617 C CA . TYR A 1 203 ? 15.677 -11.274 -29.107 1.00 77.44 203 TYR A CA 1
ATOM 1618 C C . TYR A 1 203 ? 16.982 -11.908 -28.605 1.00 77.44 203 TYR A C 1
ATOM 1620 O O . TYR A 1 203 ? 16.957 -13.028 -28.105 1.00 77.44 203 TYR A O 1
ATOM 1628 N N . GLN A 1 204 ? 18.120 -11.222 -28.748 1.00 80.06 204 GLN A N 1
ATOM 1629 C CA . GLN A 1 204 ? 19.414 -11.694 -28.238 1.00 80.06 204 GLN A CA 1
ATOM 1630 C C . GLN A 1 204 ? 19.657 -11.267 -26.788 1.00 80.06 204 GLN A C 1
ATOM 1632 O O . GLN A 1 204 ? 20.625 -11.704 -26.169 1.00 80.06 204 GLN A O 1
ATOM 1637 N N . HIS A 1 205 ? 18.795 -10.406 -26.240 1.00 83.62 205 HIS A N 1
ATOM 1638 C CA . HIS A 1 205 ? 18.916 -9.958 -24.865 1.00 83.62 205 HIS A CA 1
ATOM 1639 C C . HIS A 1 205 ? 18.601 -11.120 -23.900 1.00 83.62 205 HIS A C 1
ATOM 1641 O O . HIS A 1 205 ? 17.597 -11.809 -24.100 1.00 83.62 205 HIS A O 1
ATOM 1647 N N . PRO A 1 206 ? 19.395 -11.332 -22.832 1.00 85.81 206 PRO A N 1
ATOM 1648 C CA . PRO A 1 206 ? 19.186 -12.442 -21.895 1.00 85.81 206 PRO A CA 1
ATOM 1649 C C . PRO A 1 206 ? 17.792 -12.421 -21.250 1.00 85.81 206 PRO A C 1
ATOM 1651 O O . PRO A 1 206 ? 17.178 -13.465 -21.055 1.00 85.81 206 PRO A O 1
ATOM 1654 N N . GLU A 1 207 ? 17.255 -11.225 -21.001 1.00 87.81 207 GLU A N 1
ATOM 1655 C CA . GLU A 1 207 ? 15.932 -11.031 -20.391 1.00 87.81 207 GLU A CA 1
ATOM 1656 C C . GLU A 1 207 ? 14.762 -11.054 -21.390 1.00 87.81 207 GLU A C 1
ATOM 1658 O O . GLU A 1 207 ? 13.623 -10.817 -20.994 1.00 87.81 207 GLU A O 1
ATOM 1663 N N . TYR A 1 208 ? 14.992 -11.325 -22.680 1.00 88.56 208 TYR A N 1
ATOM 1664 C CA . TYR A 1 208 ? 13.936 -11.255 -23.699 1.00 88.56 208 TYR A CA 1
ATOM 1665 C C . TYR A 1 208 ? 12.736 -12.156 -23.369 1.00 88.56 208 TYR A C 1
ATOM 1667 O O . TYR A 1 208 ? 11.592 -11.700 -23.330 1.00 88.56 208 TYR A O 1
ATOM 1675 N N . TRP A 1 209 ? 12.990 -13.433 -23.068 1.00 91.12 209 TRP A N 1
ATOM 1676 C CA . TRP A 1 209 ? 11.933 -14.389 -22.725 1.00 91.12 209 TRP A CA 1
ATOM 1677 C C . TRP A 1 209 ? 11.288 -14.096 -21.371 1.00 91.12 209 TRP A C 1
ATOM 1679 O O . TRP A 1 209 ? 10.088 -14.330 -21.210 1.00 91.12 209 TRP A O 1
ATOM 1689 N N . ASN A 1 210 ? 12.042 -13.523 -20.430 1.00 91.38 210 ASN A N 1
ATOM 1690 C CA . ASN A 1 210 ? 11.505 -13.060 -19.154 1.00 91.38 210 ASN A CA 1
ATOM 1691 C C . ASN A 1 210 ? 10.535 -11.892 -19.375 1.00 91.38 210 ASN A C 1
ATOM 1693 O O . ASN A 1 210 ? 9.432 -11.909 -18.831 1.00 91.38 210 ASN A O 1
ATOM 1697 N N . ALA A 1 211 ? 10.874 -10.941 -20.253 1.00 90.19 211 ALA A N 1
ATOM 1698 C CA . ALA A 1 211 ? 9.998 -9.836 -20.636 1.00 90.19 211 ALA A CA 1
ATOM 1699 C C . ALA A 1 211 ? 8.721 -10.326 -21.346 1.00 90.19 211 ALA A C 1
ATOM 1701 O O . ALA A 1 211 ? 7.620 -9.927 -20.966 1.00 90.19 211 ALA A O 1
ATOM 1702 N N . VAL A 1 212 ? 8.834 -11.239 -22.322 1.00 91.38 212 VAL A N 1
ATOM 1703 C CA . VAL A 1 212 ? 7.669 -11.837 -23.009 1.00 91.38 212 VAL A CA 1
ATOM 1704 C C . VAL A 1 212 ? 6.765 -12.575 -22.016 1.00 91.38 212 VAL A C 1
ATOM 1706 O O . VAL A 1 212 ? 5.552 -12.358 -22.002 1.00 91.38 212 VAL A O 1
ATOM 1709 N N . THR A 1 213 ? 7.344 -13.417 -21.156 1.00 91.44 213 THR A N 1
ATOM 1710 C CA . THR A 1 213 ? 6.593 -14.192 -20.157 1.00 91.44 213 THR A CA 1
ATOM 1711 C C . THR A 1 213 ? 5.896 -13.268 -19.163 1.00 91.44 213 THR A C 1
ATOM 1713 O O . THR A 1 213 ? 4.711 -13.444 -18.882 1.00 91.44 213 THR A O 1
ATOM 1716 N N . ALA A 1 214 ? 6.585 -12.232 -18.683 1.00 90.50 214 ALA A N 1
ATOM 1717 C CA . ALA A 1 214 ? 6.020 -11.267 -17.752 1.00 90.50 214 ALA A CA 1
ATOM 1718 C C . ALA A 1 214 ? 4.867 -10.454 -18.370 1.00 90.50 214 ALA A C 1
ATOM 1720 O O . ALA A 1 214 ? 3.839 -10.258 -17.718 1.00 90.50 214 ALA A O 1
ATOM 1721 N N . LEU A 1 215 ? 4.974 -10.053 -19.645 1.00 91.19 215 LEU A N 1
ATOM 1722 C CA . LEU A 1 215 ? 3.882 -9.398 -20.377 1.00 91.19 215 LEU A CA 1
ATOM 1723 C C . LEU A 1 215 ? 2.647 -10.303 -20.497 1.00 91.19 215 LEU A C 1
ATOM 1725 O O . LEU A 1 215 ? 1.522 -9.837 -20.301 1.00 91.19 215 LEU A O 1
ATOM 1729 N N . VAL A 1 216 ? 2.838 -11.595 -20.783 1.00 91.75 216 VAL A N 1
ATOM 1730 C CA . VAL A 1 216 ? 1.737 -12.572 -20.852 1.00 91.75 216 VAL A CA 1
ATOM 1731 C C . VAL A 1 216 ? 1.086 -12.762 -19.481 1.00 91.75 216 VAL A C 1
ATOM 1733 O O . VAL A 1 216 ? -0.140 -12.695 -19.386 1.00 91.75 216 VAL A O 1
ATOM 1736 N N . LEU A 1 217 ? 1.879 -12.923 -18.416 1.00 89.06 217 LEU A N 1
ATOM 1737 C CA . LEU A 1 217 ? 1.378 -13.077 -17.043 1.00 89.06 217 LEU A CA 1
ATOM 1738 C C . LEU A 1 217 ? 0.610 -11.839 -16.550 1.00 89.06 217 LEU A C 1
ATOM 1740 O O . LEU A 1 217 ? -0.375 -11.977 -15.829 1.00 89.06 217 LEU A O 1
ATOM 1744 N N . GLN A 1 218 ? 0.994 -10.636 -16.985 1.00 89.06 218 GLN A N 1
ATOM 1745 C CA . GLN A 1 218 ? 0.251 -9.396 -16.721 1.00 89.06 218 GLN A CA 1
ATOM 1746 C C . GLN A 1 218 ? -0.953 -9.173 -17.656 1.00 89.06 218 GLN A C 1
ATOM 1748 O O . GLN A 1 218 ? -1.596 -8.122 -17.598 1.00 89.06 218 GLN A O 1
ATOM 1753 N N . GLY A 1 219 ? -1.259 -10.102 -18.566 1.00 88.31 219 GLY A N 1
ATOM 1754 C CA . GLY A 1 219 ? -2.359 -9.963 -19.525 1.00 88.31 219 GLY A CA 1
ATOM 1755 C C . GLY A 1 219 ? -2.137 -8.882 -20.595 1.00 88.31 219 GLY A C 1
ATOM 1756 O O . GLY A 1 219 ? -3.099 -8.411 -21.205 1.00 88.31 219 GLY A O 1
ATOM 1757 N N . ARG A 1 220 ? -0.890 -8.459 -20.848 1.00 90.00 220 ARG A N 1
ATOM 1758 C CA . ARG A 1 220 ? -0.495 -7.485 -21.891 1.00 90.00 220 ARG A CA 1
ATOM 1759 C C . ARG A 1 220 ? -0.193 -8.199 -23.210 1.00 90.00 220 ARG A C 1
ATOM 1761 O O . ARG A 1 220 ? 0.891 -8.091 -23.777 1.00 90.00 220 ARG A O 1
ATOM 1768 N N . LEU A 1 221 ? -1.178 -8.948 -23.710 1.00 90.75 221 LEU A N 1
ATOM 1769 C CA . LEU A 1 221 ? -1.009 -9.832 -24.872 1.00 90.75 221 LEU A CA 1
ATOM 1770 C C . LEU A 1 221 ? -0.652 -9.085 -26.163 1.00 90.75 221 LEU A C 1
ATOM 1772 O O . LEU A 1 221 ? 0.063 -9.616 -27.008 1.00 90.75 221 LEU A O 1
ATOM 1776 N N . THR A 1 222 ? -1.141 -7.854 -26.324 1.00 90.75 222 THR A N 1
ATOM 1777 C CA . THR A 1 222 ? -0.823 -7.013 -27.485 1.00 90.75 222 THR A CA 1
ATOM 1778 C C . THR A 1 222 ? 0.662 -6.689 -27.546 1.00 90.75 222 THR A C 1
ATOM 1780 O O . THR A 1 222 ? 1.278 -6.865 -28.589 1.00 90.75 222 THR A O 1
ATOM 1783 N N . GLU A 1 223 ? 1.239 -6.300 -26.415 1.00 90.06 223 GLU A N 1
ATOM 1784 C CA . GLU A 1 223 ? 2.647 -5.926 -26.308 1.00 90.06 223 GLU A CA 1
ATOM 1785 C C . GLU A 1 223 ? 3.558 -7.147 -26.376 1.00 90.06 223 GLU A C 1
ATOM 1787 O O . GLU A 1 223 ? 4.575 -7.107 -27.060 1.00 90.06 223 GLU A O 1
ATOM 1792 N N . ALA A 1 224 ? 3.156 -8.265 -25.760 1.00 91.56 224 ALA A N 1
ATOM 1793 C CA . ALA A 1 224 ? 3.864 -9.535 -25.909 1.00 91.56 224 ALA A CA 1
ATOM 1794 C C . ALA A 1 224 ? 3.939 -9.952 -27.385 1.00 91.56 224 ALA A C 1
ATOM 1796 O O . ALA A 1 224 ? 5.002 -10.316 -27.881 1.00 91.56 224 ALA A O 1
ATOM 1797 N N . ARG A 1 225 ? 2.823 -9.841 -28.118 1.00 90.69 225 ARG A N 1
ATOM 1798 C CA . ARG A 1 225 ? 2.784 -10.118 -29.558 1.00 90.69 225 ARG A CA 1
ATOM 1799 C C . ARG A 1 225 ? 3.687 -9.167 -30.337 1.00 90.69 225 ARG A C 1
ATOM 1801 O O . ARG A 1 225 ? 4.367 -9.604 -31.258 1.00 90.69 225 ARG A O 1
ATOM 1808 N N . ASP A 1 226 ? 3.675 -7.881 -30.009 1.00 89.12 226 ASP A N 1
ATOM 1809 C CA . ASP A 1 226 ? 4.489 -6.899 -30.721 1.00 89.12 226 ASP A CA 1
ATOM 1810 C C . ASP A 1 226 ? 5.991 -7.105 -30.455 1.00 89.12 226 ASP A C 1
ATOM 1812 O O . ASP A 1 226 ? 6.784 -6.994 -31.386 1.00 89.12 226 ASP A O 1
ATOM 1816 N N . LEU A 1 227 ? 6.369 -7.538 -29.248 1.00 87.69 227 LEU A N 1
ATOM 1817 C CA . LEU A 1 227 ? 7.734 -7.952 -28.915 1.00 87.69 227 LEU A CA 1
ATOM 1818 C C . LEU A 1 227 ? 8.143 -9.256 -29.629 1.00 87.69 227 LEU A C 1
ATOM 1820 O O . LEU A 1 227 ? 9.280 -9.381 -30.085 1.00 87.69 227 LEU A O 1
ATOM 1824 N N . LEU A 1 228 ? 7.219 -10.213 -29.778 1.00 88.19 228 LEU A N 1
ATOM 1825 C CA . LEU A 1 228 ? 7.445 -11.476 -30.496 1.00 88.19 228 LEU A CA 1
ATOM 1826 C C . LEU A 1 228 ? 7.631 -11.291 -32.006 1.00 88.19 228 LEU A C 1
ATOM 1828 O O . LEU A 1 228 ? 8.426 -12.006 -32.607 1.00 88.19 228 LEU A O 1
ATOM 1832 N N . LYS A 1 229 ? 6.974 -10.304 -32.627 1.00 85.88 229 LYS A N 1
ATOM 1833 C CA . LYS A 1 229 ? 7.189 -9.968 -34.052 1.00 85.88 229 LYS A CA 1
ATOM 1834 C C . LYS A 1 229 ? 8.625 -9.539 -34.367 1.00 85.88 229 LYS A C 1
ATOM 1836 O O . LYS A 1 229 ? 9.038 -9.568 -35.523 1.00 85.88 229 LYS A O 1
ATOM 1841 N N . LEU A 1 230 ? 9.381 -9.102 -33.361 1.00 83.12 230 LEU A N 1
ATOM 1842 C CA . LEU A 1 230 ? 10.786 -8.722 -33.517 1.00 83.12 230 LEU A CA 1
ATOM 1843 C C . LEU A 1 230 ? 11.721 -9.940 -33.540 1.00 83.12 230 LEU A C 1
ATOM 1845 O O . LEU A 1 230 ? 12.903 -9.791 -33.843 1.00 83.12 230 LEU A O 1
ATOM 1849 N N . HIS A 1 231 ? 11.212 -11.133 -33.231 1.00 82.69 231 HIS A N 1
ATOM 1850 C CA . HIS A 1 231 ? 11.975 -12.369 -33.297 1.00 82.69 231 HIS A CA 1
ATOM 1851 C C . HIS A 1 231 ? 12.008 -12.905 -34.741 1.00 82.69 231 HIS A C 1
ATOM 1853 O O . HIS A 1 231 ? 10.963 -12.967 -35.396 1.00 82.69 231 HIS A O 1
ATOM 1859 N N . PRO A 1 232 ? 13.178 -13.336 -35.246 1.00 76.88 232 PRO A N 1
ATOM 1860 C CA . PRO A 1 232 ? 13.369 -13.699 -36.654 1.00 76.88 232 PRO A CA 1
ATOM 1861 C C . PRO A 1 232 ? 12.480 -14.858 -37.131 1.00 76.88 232 PRO A C 1
ATOM 1863 O O . PRO A 1 232 ? 12.095 -14.897 -38.294 1.00 76.88 232 PRO A O 1
ATOM 1866 N N . GLU A 1 233 ? 12.104 -15.782 -36.244 1.00 75.94 233 GLU A N 1
ATOM 1867 C CA . GLU A 1 233 ? 11.242 -16.928 -36.590 1.00 75.94 233 GLU A CA 1
ATOM 1868 C C . GLU A 1 233 ? 9.770 -16.559 -36.839 1.00 75.94 233 GLU A C 1
ATOM 1870 O O . GLU A 1 233 ? 9.039 -17.340 -37.442 1.00 75.94 233 GLU A O 1
ATOM 1875 N N . PHE A 1 234 ? 9.328 -15.375 -36.400 1.00 68.12 234 PHE A N 1
ATOM 1876 C CA . PHE A 1 234 ? 7.930 -14.936 -36.499 1.00 68.12 234 PHE A CA 1
ATOM 1877 C C . PHE A 1 234 ? 7.731 -13.769 -37.485 1.00 68.12 234 PHE A C 1
ATOM 1879 O O . PHE A 1 234 ? 6.663 -13.161 -37.503 1.00 68.12 234 PHE A O 1
ATOM 1886 N N . GLN A 1 235 ? 8.739 -13.457 -38.312 1.00 60.00 235 GLN A N 1
ATOM 1887 C CA . GLN A 1 235 ? 8.702 -12.396 -39.336 1.00 60.00 235 GLN A CA 1
ATOM 1888 C C . GLN A 1 235 ? 8.117 -12.837 -40.698 1.00 60.00 235 GLN A C 1
ATOM 1890 O O . GLN A 1 235 ? 8.388 -12.197 -41.714 1.00 60.00 235 GLN A O 1
ATOM 1895 N N . VAL A 1 236 ? 7.319 -13.912 -40.735 1.00 43.44 236 VAL A N 1
ATOM 1896 C CA . VAL A 1 236 ? 6.683 -14.441 -41.962 1.00 43.44 236 VAL A CA 1
ATOM 1897 C C . VAL A 1 236 ? 5.253 -13.939 -42.120 1.00 43.44 236 VAL A C 1
ATOM 1899 O O . VAL A 1 236 ? 4.496 -13.992 -41.124 1.00 43.44 236 VAL A O 1
#

Sequence (236 aa):
MFNNDDDLSEQDRLTEMFVDVSHVGCCLMAKWRTGCQLMVYPAAIDGVTDTVQGGESNGGPIYLHDVKWNLDMHTPVSRKLVNESYLVFASMQEQKAMQEDKTINRAQLLKFSRNYRSIIRSCLLELQTSSEDIDADVAIHKESQMQLYSIMDLVWSLCEIIFIENLPGGVILLRMVEWCKWNFPLVDDLVRSCMSSRDNLPYQHPEYWNAVTALVLQGRLTEARDLLKLHPEFQV